Protein AF-A0A2V1K8M7-F1 (afdb_monomer_lite)

Secondary structure (DSSP, 8-state):
----PPP---TT--EEEE-TTS-EEEEESS--TT-EEEEE-TTS-EEEEEEEEEEEEETTEEEEEEEEPPSS---TTEEEEEE-TTS-EEEEEET--TT-EEEEE-TTS-EEEEEEEEEEEEETTEEEEEEEE--SS--TT---EEEE-TTS-EEEEESS--TT-EEEEE-TTS-EEEEEEEEEEEEETTEEEEEEEEPPP-

Radius of gyration: 25.46 Å; chains: 1; bounding box: 54×28×88 Å

pLDDT: mean 72.88, std 14.28, range [32.69, 92.19]

Sequence (202 aa):
MNKEQPANMDEGLIVFKKIDDGTFGIQGVGLTEGEVVTVSTKSGADREVIVKDIVDDSHGIQTALYEWAPDVDFVPGLAIFKKLDDGTFGIQGLDLTPGESVTVTKKDGSTREVVVDDITDLDENLATATYVHDGTEFGDDGTISFRRLDDGTWGIKGSNLEEGKTVTISKKSGDTTQARVVQILSDNNGTQTASVQPVPEK

Organism: NCBI:txid2175228

Structure (mmCIF, N/CA/C/O backbone):
data_AF-A0A2V1K8M7-F1
#
_entry.id   AF-A0A2V1K8M7-F1
#
loop_
_atom_site.group_PDB
_atom_site.id
_atom_site.type_symbol
_atom_site.label_atom_id
_atom_site.label_alt_id
_atom_site.label_comp_id
_atom_site.label_asym_id
_atom_site.label_entity_id
_atom_site.label_seq_id
_atom_site.pdbx_PDB_ins_code
_atom_site.Cartn_x
_atom_site.Cartn_y
_atom_site.Cartn_z
_atom_site.occupancy
_atom_site.B_iso_or_equiv
_atom_site.auth_seq_id
_atom_site.auth_comp_id
_atom_site.auth_asym_id
_atom_site.auth_atom_id
_atom_site.pdbx_PDB_model_num
ATOM 1 N N . MET A 1 1 ? 17.692 -0.794 -55.190 1.00 41.91 1 MET A N 1
ATOM 2 C CA . MET A 1 1 ? 17.172 -1.594 -54.063 1.00 41.91 1 MET A CA 1
ATOM 3 C C . MET A 1 1 ? 18.346 -2.191 -53.313 1.00 41.91 1 MET A C 1
ATOM 5 O O . MET A 1 1 ? 18.994 -3.067 -53.865 1.00 41.91 1 MET A O 1
ATOM 9 N N . ASN A 1 2 ? 18.628 -1.719 -52.099 1.00 32.69 2 ASN A N 1
ATOM 10 C CA . ASN A 1 2 ? 18.779 -2.620 -50.959 1.00 32.69 2 ASN A CA 1
ATOM 11 C C . ASN A 1 2 ? 18.746 -1.826 -49.647 1.00 32.69 2 ASN A C 1
ATOM 13 O O . ASN A 1 2 ? 19.627 -1.016 -49.392 1.00 32.69 2 ASN A O 1
ATOM 17 N N . LYS A 1 3 ? 17.661 -2.099 -48.917 1.00 36.22 3 LYS A N 1
ATOM 18 C CA . LYS A 1 3 ? 17.462 -2.148 -47.467 1.00 36.22 3 LYS A CA 1
ATOM 19 C C . LYS A 1 3 ? 18.041 -0.995 -46.651 1.00 36.22 3 LYS A C 1
ATOM 21 O O . LYS A 1 3 ? 19.223 -0.961 -46.337 1.00 36.22 3 LYS A O 1
ATOM 26 N N . GLU A 1 4 ? 17.121 -0.106 -46.283 1.00 36.66 4 GLU A N 1
ATOM 27 C CA . GLU A 1 4 ? 17.201 0.772 -45.123 1.00 36.66 4 GLU A CA 1
ATOM 28 C C . GLU A 1 4 ? 17.783 -0.008 -43.942 1.00 36.66 4 GLU A C 1
ATOM 30 O O . GLU A 1 4 ? 17.157 -0.906 -43.383 1.00 36.66 4 GLU A O 1
ATOM 35 N N . GLN A 1 5 ? 19.031 0.301 -43.622 1.00 38.25 5 GLN A N 1
ATOM 36 C CA . GLN A 1 5 ? 19.629 -0.025 -42.344 1.00 38.25 5 GLN A CA 1
ATOM 37 C C . GLN A 1 5 ? 18.845 0.802 -41.311 1.00 38.25 5 GLN A C 1
ATOM 39 O O . GLN A 1 5 ? 18.830 2.031 -41.451 1.00 38.25 5 GLN A O 1
ATOM 44 N N . PRO A 1 6 ? 18.121 0.199 -40.347 1.00 42.75 6 PRO A N 1
ATOM 45 C CA . PRO A 1 6 ? 17.488 0.996 -39.309 1.00 42.75 6 PRO A CA 1
ATOM 46 C C . PRO A 1 6 ? 18.592 1.771 -38.588 1.00 42.75 6 PRO A C 1
ATOM 48 O O . PRO A 1 6 ? 19.652 1.222 -38.286 1.00 42.75 6 PRO A O 1
ATOM 51 N N . ALA A 1 7 ? 18.363 3.076 -38.437 1.00 45.56 7 ALA A N 1
ATOM 52 C CA . ALA A 1 7 ? 19.284 4.010 -37.813 1.00 45.56 7 ALA A CA 1
ATOM 53 C C . ALA A 1 7 ? 19.827 3.425 -36.504 1.00 45.56 7 ALA A C 1
ATOM 55 O O . ALA A 1 7 ? 19.045 2.887 -35.724 1.00 45.56 7 ALA A O 1
ATOM 56 N N . ASN A 1 8 ? 21.149 3.526 -36.319 1.00 48.53 8 ASN A N 1
ATOM 57 C CA . ASN A 1 8 ? 21.891 3.129 -35.122 1.00 48.53 8 ASN A CA 1
ATOM 58 C C . ASN A 1 8 ? 21.041 3.300 -33.852 1.00 48.53 8 ASN A C 1
ATOM 60 O O . ASN A 1 8 ? 20.849 4.420 -33.384 1.00 48.53 8 ASN A O 1
ATOM 64 N N . MET A 1 9 ? 20.528 2.194 -33.311 1.00 55.16 9 MET A N 1
ATOM 65 C CA . MET A 1 9 ? 20.207 2.140 -31.892 1.00 55.16 9 MET A CA 1
ATOM 66 C C . MET A 1 9 ? 21.553 2.186 -31.180 1.00 55.16 9 MET A C 1
ATOM 68 O O . MET A 1 9 ? 22.368 1.280 -31.359 1.00 55.16 9 MET A O 1
ATOM 72 N N . ASP A 1 10 ? 21.816 3.273 -30.459 1.00 58.16 10 ASP A N 1
ATOM 73 C CA . ASP A 1 10 ? 22.976 3.345 -29.578 1.00 58.16 10 ASP A CA 1
ATOM 74 C C . ASP A 1 10 ? 22.888 2.196 -28.559 1.00 58.16 10 ASP A C 1
ATOM 76 O O . ASP A 1 10 ? 21.798 1.874 -28.077 1.00 58.16 10 ASP A O 1
ATOM 80 N N . GLU A 1 11 ? 24.022 1.556 -28.257 1.00 56.53 11 GLU A N 1
ATOM 81 C CA . GLU A 1 11 ? 24.114 0.527 -27.215 1.00 56.53 11 GLU A CA 1
ATOM 82 C C . GLU A 1 11 ? 23.563 1.106 -25.899 1.00 56.53 11 GLU A C 1
ATOM 84 O O . GLU A 1 11 ? 24.175 1.984 -25.293 1.00 56.53 11 GLU A O 1
ATOM 89 N N . GLY A 1 12 ? 22.369 0.659 -25.495 1.00 63.12 12 GLY A N 1
ATOM 90 C CA . GLY A 1 12 ? 21.676 1.113 -24.285 1.00 63.12 12 GLY A CA 1
ATOM 91 C C . GLY A 1 12 ? 20.392 1.923 -24.504 1.00 63.12 12 GLY A C 1
ATOM 92 O O . GLY A 1 12 ? 19.690 2.186 -23.531 1.00 63.12 12 GLY A O 1
ATOM 93 N N . LEU A 1 13 ? 20.031 2.297 -25.738 1.00 80.69 13 LEU A N 1
ATOM 94 C CA . LEU A 1 13 ? 18.752 2.971 -25.993 1.00 80.69 13 LEU A CA 1
ATOM 95 C C . LEU A 1 13 ? 17.605 1.955 -26.114 1.00 80.69 13 LEU A C 1
ATOM 97 O O . LEU A 1 13 ? 17.523 1.215 -27.095 1.00 80.69 13 LEU A O 1
ATOM 101 N N . ILE A 1 14 ? 16.680 1.981 -25.151 1.00 87.31 14 ILE A N 1
ATOM 102 C CA . ILE A 1 14 ? 15.450 1.179 -25.166 1.00 87.31 14 ILE A CA 1
ATOM 103 C C . ILE A 1 14 ? 14.250 2.115 -25.319 1.00 87.31 14 ILE A C 1
ATOM 105 O O . ILE A 1 14 ? 14.125 3.119 -24.614 1.00 87.31 14 ILE A O 1
ATOM 109 N N . VAL A 1 15 ? 13.358 1.802 -26.259 1.00 89.69 15 VAL A N 1
ATOM 110 C CA . VAL A 1 15 ? 12.198 2.645 -26.594 1.00 89.69 15 VAL A CA 1
ATOM 111 C C . VAL A 1 15 ? 10.912 1.837 -26.680 1.00 89.69 15 VAL A C 1
ATOM 113 O O . VAL A 1 15 ? 10.919 0.662 -27.038 1.00 89.69 15 VAL A O 1
ATOM 116 N N . PHE A 1 16 ? 9.778 2.490 -26.42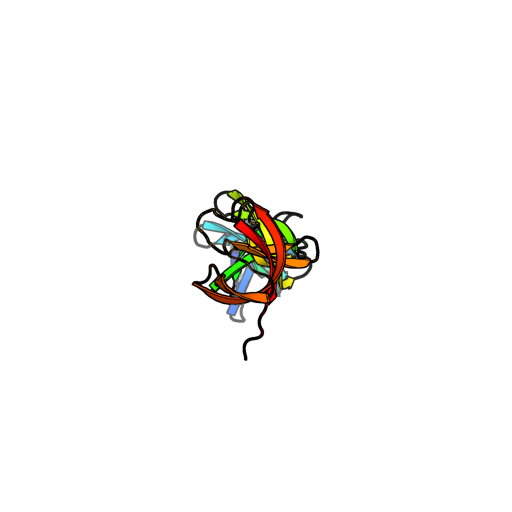8 1.00 90.44 16 PHE A N 1
ATOM 117 C CA . PHE A 1 16 ? 8.470 1.892 -26.688 1.00 90.44 16 PHE A CA 1
ATOM 118 C C . PHE A 1 16 ? 8.215 1.748 -28.191 1.00 90.44 16 PHE A C 1
ATOM 120 O O . PHE A 1 16 ? 8.330 2.716 -28.954 1.00 90.44 16 PHE A O 1
ATOM 127 N N . LYS A 1 17 ? 7.781 0.557 -28.605 1.00 87.44 17 LYS A N 1
ATOM 128 C CA . LYS A 1 17 ? 7.434 0.229 -29.988 1.00 87.44 17 LYS A CA 1
ATOM 129 C C . LYS A 1 17 ? 6.061 -0.422 -30.047 1.00 87.44 17 LYS A C 1
ATOM 131 O O . LYS A 1 17 ? 5.705 -1.241 -29.211 1.00 87.44 17 LYS A O 1
ATOM 136 N N . LYS A 1 18 ? 5.283 -0.062 -31.064 1.00 86.62 18 LYS A N 1
ATOM 137 C CA . LYS A 1 18 ? 4.029 -0.748 -31.363 1.00 86.62 18 LYS A CA 1
ATOM 138 C C . LYS A 1 18 ? 4.332 -2.016 -32.166 1.00 86.62 18 LYS A C 1
ATOM 140 O O . LYS A 1 18 ? 5.046 -1.924 -33.165 1.00 86.62 18 LYS A O 1
ATOM 145 N N . ILE A 1 19 ? 3.813 -3.151 -31.718 1.00 86.12 19 ILE A N 1
ATOM 146 C CA . ILE A 1 19 ? 3.942 -4.458 -32.371 1.00 86.12 19 ILE A CA 1
ATOM 147 C C . ILE A 1 19 ? 2.783 -4.628 -33.373 1.00 86.12 19 ILE A C 1
ATOM 149 O O . ILE A 1 19 ? 1.785 -3.901 -33.317 1.00 86.12 19 ILE A O 1
ATOM 153 N N . ASP A 1 20 ? 2.932 -5.545 -34.330 1.00 78.19 20 ASP A N 1
ATOM 154 C CA . ASP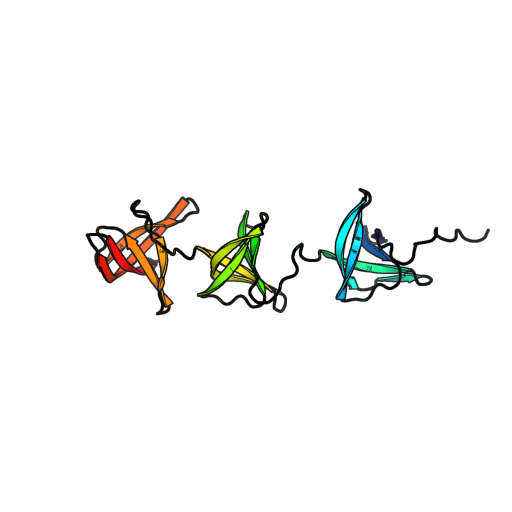 A 1 20 ? 2.007 -5.751 -35.455 1.00 78.19 20 ASP A CA 1
ATOM 155 C C . ASP A 1 20 ? 0.571 -6.106 -35.031 1.00 78.19 20 ASP A C 1
ATOM 157 O O . ASP A 1 20 ? -0.385 -5.767 -35.730 1.00 78.19 20 ASP A O 1
ATOM 161 N N . ASP A 1 21 ? 0.399 -6.731 -33.866 1.00 78.38 21 ASP A N 1
ATOM 162 C CA . ASP A 1 21 ? -0.906 -7.044 -33.266 1.00 78.38 21 ASP A CA 1
ATOM 163 C C . ASP A 1 21 ? -1.586 -5.829 -32.601 1.00 78.38 21 ASP A C 1
ATOM 165 O O . ASP A 1 21 ? -2.725 -5.904 -32.137 1.00 78.38 21 ASP A O 1
ATOM 169 N N . GLY A 1 22 ? -0.908 -4.680 -32.589 1.00 75.44 22 GLY A N 1
ATOM 170 C CA . GLY A 1 22 ? -1.380 -3.436 -32.005 1.00 75.44 22 GLY A CA 1
ATOM 171 C C . GLY A 1 22 ? -1.013 -3.234 -30.536 1.00 75.44 22 GLY A C 1
ATOM 172 O O . GLY A 1 22 ? -1.315 -2.154 -30.015 1.00 75.44 22 GLY A O 1
ATOM 173 N N . THR A 1 23 ? -0.353 -4.203 -29.895 1.00 83.19 23 THR A N 1
ATOM 174 C CA . THR A 1 23 ? 0.174 -4.075 -28.531 1.00 83.19 23 THR A CA 1
ATOM 175 C C . THR A 1 23 ? 1.400 -3.162 -28.490 1.00 83.19 23 THR A C 1
ATOM 177 O O . THR A 1 23 ? 2.031 -2.866 -29.510 1.00 83.19 23 THR A O 1
ATOM 180 N N . PHE A 1 24 ? 1.710 -2.641 -27.303 1.00 85.38 24 PHE A N 1
ATOM 181 C CA . PHE A 1 24 ? 2.936 -1.889 -27.067 1.00 85.38 24 PHE A CA 1
ATOM 182 C C . PHE A 1 24 ? 3.956 -2.807 -26.404 1.00 85.38 24 PHE A C 1
ATOM 184 O O . PHE A 1 24 ? 3.680 -3.380 -25.357 1.00 85.38 24 PHE A O 1
ATOM 191 N N . GLY A 1 25 ? 5.126 -2.908 -27.018 1.00 90.56 25 GLY A N 1
ATOM 192 C CA . GLY A 1 25 ? 6.307 -3.540 -26.458 1.00 90.56 25 GLY A CA 1
ATOM 193 C C . GLY A 1 25 ? 7.431 -2.531 -26.255 1.00 90.56 25 GLY A C 1
ATOM 194 O O . GLY A 1 25 ? 7.285 -1.324 -26.491 1.00 90.56 25 GLY A O 1
ATOM 195 N N . ILE A 1 26 ? 8.583 -3.052 -25.872 1.00 91.50 26 ILE A N 1
ATOM 196 C CA . ILE A 1 26 ? 9.854 -2.337 -25.819 1.00 91.50 26 ILE A CA 1
ATOM 197 C C . ILE A 1 26 ? 10.800 -2.898 -26.868 1.00 91.50 26 ILE A C 1
ATOM 199 O O . ILE A 1 26 ? 10.732 -4.076 -27.204 1.00 91.50 26 ILE A O 1
ATOM 203 N N . GLN A 1 27 ? 11.666 -2.050 -27.408 1.00 92.19 27 GLN A N 1
ATOM 204 C CA . GLN A 1 27 ? 12.676 -2.440 -28.378 1.00 92.19 27 GLN A CA 1
ATOM 205 C C . GLN A 1 27 ? 14.040 -1.927 -27.931 1.00 92.19 27 GLN A C 1
ATOM 207 O O . GLN A 1 27 ? 14.161 -0.754 -27.574 1.00 92.19 27 GLN A O 1
ATOM 212 N N . GLY A 1 28 ? 15.052 -2.786 -27.990 1.00 89.69 28 GLY A N 1
ATOM 213 C CA . GLY A 1 28 ? 16.419 -2.460 -27.603 1.00 89.69 28 GLY A CA 1
ATOM 214 C C . GLY A 1 28 ? 17.401 -3.566 -27.972 1.00 89.69 28 GLY A C 1
ATOM 215 O O . GLY A 1 28 ? 17.033 -4.558 -28.597 1.00 89.69 28 GLY A O 1
ATOM 216 N N . VAL A 1 29 ? 18.660 -3.385 -27.589 1.00 88.50 29 VAL A N 1
ATOM 217 C CA . VAL A 1 29 ? 19.732 -4.373 -27.771 1.00 88.50 29 VAL A CA 1
ATOM 218 C C . VAL A 1 29 ? 20.052 -4.990 -26.412 1.00 88.50 29 VAL A C 1
ATOM 220 O O . VAL A 1 29 ? 20.235 -4.249 -25.450 1.00 88.50 29 VAL A O 1
ATOM 223 N N . GLY A 1 30 ? 20.148 -6.320 -26.339 1.00 85.25 30 GLY A N 1
ATOM 224 C CA . GLY A 1 30 ? 20.541 -7.027 -25.114 1.00 85.25 30 GLY A CA 1
ATOM 225 C C . GLY A 1 30 ? 19.449 -7.100 -24.045 1.00 85.25 30 GLY A C 1
ATOM 226 O O . GLY A 1 30 ? 19.768 -7.127 -22.864 1.00 85.25 30 GLY A O 1
ATOM 227 N N . LEU A 1 31 ? 18.176 -7.121 -24.446 1.00 87.75 31 LEU A N 1
ATOM 228 C CA . LEU A 1 31 ? 17.054 -7.353 -23.542 1.00 87.75 31 LEU A CA 1
ATOM 229 C C . LEU A 1 31 ? 17.100 -8.789 -23.003 1.00 87.75 31 LEU A C 1
ATOM 231 O O . LEU A 1 31 ? 17.154 -9.750 -23.781 1.00 87.75 31 LEU A O 1
ATOM 235 N N . THR A 1 32 ? 17.014 -8.921 -21.682 1.00 85.88 32 THR A N 1
ATOM 236 C CA . THR A 1 32 ? 16.911 -10.207 -20.985 1.00 85.88 32 THR A CA 1
ATOM 237 C C . THR A 1 32 ? 15.569 -10.295 -20.273 1.00 85.88 32 THR A C 1
ATOM 239 O O . THR A 1 32 ? 15.190 -9.373 -19.560 1.00 85.88 32 THR A O 1
ATOM 242 N N . GLU A 1 33 ? 14.836 -11.395 -20.443 1.00 84.69 33 GLU A N 1
ATOM 243 C CA . GLU A 1 33 ? 13.564 -11.608 -19.739 1.00 84.69 33 GLU A CA 1
ATOM 244 C C . GLU A 1 33 ? 13.763 -11.561 -18.213 1.00 84.69 33 GLU A C 1
ATOM 246 O O . GLU A 1 33 ? 14.724 -12.122 -17.680 1.00 84.69 33 GLU A O 1
ATOM 251 N N . GLY A 1 34 ? 12.864 -10.873 -17.507 1.00 71.62 34 GLY A N 1
ATOM 252 C CA . GLY A 1 34 ? 12.935 -10.629 -16.063 1.00 71.62 34 GLY A CA 1
ATOM 253 C C . GLY A 1 34 ? 13.842 -9.466 -15.643 1.00 71.62 34 GLY A C 1
ATOM 254 O O . GLY A 1 34 ? 13.853 -9.106 -14.468 1.00 71.62 34 GLY A O 1
ATOM 255 N N . GLU A 1 35 ? 14.584 -8.856 -16.569 1.00 81.62 35 GLU A N 1
ATOM 256 C CA . GLU A 1 35 ? 15.438 -7.703 -16.278 1.00 81.62 35 GLU A CA 1
ATOM 257 C C . GLU A 1 35 ? 14.618 -6.412 -16.160 1.00 81.62 35 GLU A C 1
ATOM 259 O O . GLU A 1 35 ? 13.671 -6.187 -16.919 1.00 81.62 35 GLU A O 1
ATOM 264 N N . VAL A 1 36 ? 14.998 -5.543 -15.219 1.00 82.69 36 VAL A N 1
ATOM 265 C CA . VAL A 1 36 ? 14.482 -4.173 -15.146 1.00 82.69 36 VAL A CA 1
ATOM 266 C C . VAL A 1 36 ? 15.326 -3.294 -16.055 1.00 82.69 36 VAL A C 1
ATOM 268 O O . VAL A 1 36 ? 16.541 -3.205 -15.891 1.00 82.69 36 VAL A O 1
ATOM 271 N N . VAL A 1 37 ? 14.675 -2.630 -17.005 1.00 84.25 37 VAL A N 1
ATOM 272 C CA . VAL A 1 37 ? 15.339 -1.780 -17.990 1.00 84.25 37 VAL A CA 1
ATOM 273 C C . VAL A 1 37 ? 14.714 -0.394 -18.053 1.00 84.25 37 VAL A C 1
ATOM 275 O O . VAL A 1 37 ? 13.502 -0.220 -17.905 1.00 84.25 37 VAL A O 1
ATOM 278 N N . THR A 1 38 ? 15.550 0.602 -18.329 1.00 86.44 38 THR A N 1
ATOM 279 C CA . THR A 1 38 ? 15.123 1.992 -18.487 1.00 86.44 38 THR A CA 1
ATOM 280 C C . THR A 1 38 ? 14.723 2.270 -19.930 1.00 86.44 38 THR A C 1
ATOM 282 O O . THR A 1 38 ? 15.531 2.170 -20.849 1.00 86.44 38 THR A O 1
ATOM 285 N N . VAL A 1 39 ? 13.468 2.661 -20.127 1.00 87.75 39 VAL A N 1
ATOM 286 C CA . VAL A 1 39 ? 12.872 2.992 -21.421 1.00 87.75 39 VAL A CA 1
ATOM 287 C C . VAL A 1 39 ? 12.693 4.496 -21.532 1.00 87.75 39 VAL A C 1
ATOM 289 O O . VAL A 1 39 ? 11.961 5.116 -20.752 1.00 87.75 39 VAL A O 1
ATOM 292 N N . SER A 1 40 ? 13.290 5.092 -22.558 1.00 82.50 40 SER A N 1
ATOM 293 C CA . SER A 1 40 ? 13.101 6.511 -22.834 1.00 82.50 40 SER A CA 1
ATOM 294 C C . SER A 1 40 ? 11.776 6.745 -23.561 1.00 82.50 40 SER A C 1
ATOM 296 O O . SER A 1 40 ? 11.496 6.213 -24.641 1.00 82.50 40 SER A O 1
ATOM 298 N N . THR A 1 41 ? 10.921 7.575 -22.968 1.00 78.06 41 THR A N 1
ATOM 299 C CA . THR A 1 41 ? 9.656 7.998 -23.581 1.00 78.06 41 THR A CA 1
ATOM 300 C C . THR A 1 41 ? 9.896 9.036 -24.678 1.00 78.06 41 THR A C 1
ATOM 302 O O . THR A 1 41 ? 10.883 9.768 -24.670 1.00 78.06 41 THR A O 1
ATOM 305 N N . LYS A 1 42 ? 8.931 9.203 -25.594 1.00 71.19 42 LYS A N 1
ATOM 306 C CA . LYS A 1 42 ? 8.979 10.261 -26.627 1.00 71.19 42 LYS A CA 1
ATOM 307 C C . LYS A 1 42 ? 9.074 11.683 -26.055 1.00 71.19 42 LYS A C 1
ATOM 309 O O . LYS A 1 42 ? 9.483 12.593 -26.766 1.00 71.19 42 LYS A O 1
ATOM 314 N N . SER A 1 43 ? 8.678 11.876 -24.797 1.00 71.62 43 SER A N 1
ATOM 315 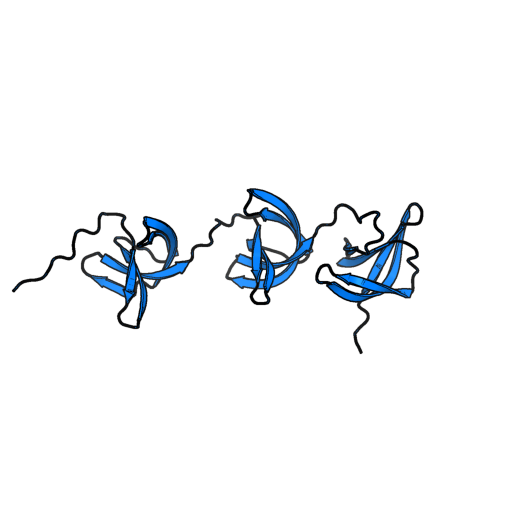C CA . SER A 1 43 ? 8.817 13.136 -24.060 1.00 71.62 43 SER A CA 1
ATOM 316 C C . SER A 1 43 ? 10.213 13.367 -23.468 1.00 71.62 43 SER A C 1
ATOM 318 O O . SER A 1 43 ? 10.434 14.423 -22.885 1.00 71.62 43 SER A O 1
ATOM 320 N N . GLY A 1 44 ? 11.139 12.410 -23.593 1.00 64.56 44 GLY A N 1
ATOM 321 C CA . GLY A 1 44 ? 12.476 12.478 -22.995 1.00 64.56 44 GLY A CA 1
ATOM 322 C C . GLY A 1 44 ? 12.507 12.179 -21.493 1.00 64.56 44 GLY A C 1
ATOM 323 O O . GLY A 1 44 ? 13.506 12.456 -20.844 1.00 64.56 44 GLY A O 1
ATOM 324 N N . ALA A 1 45 ? 11.413 11.654 -20.935 1.00 73.69 45 ALA A N 1
ATOM 325 C CA . ALA A 1 45 ? 11.386 11.124 -19.577 1.00 73.69 45 ALA A CA 1
ATOM 326 C C . ALA A 1 45 ? 11.698 9.628 -19.609 1.00 73.69 45 ALA A C 1
ATOM 328 O O . ALA A 1 45 ? 11.174 8.917 -20.471 1.00 73.69 45 ALA A O 1
ATOM 329 N N . ASP A 1 46 ? 12.482 9.162 -18.653 1.00 81.00 46 ASP A N 1
ATOM 330 C CA . ASP A 1 46 ? 12.822 7.755 -18.515 1.00 81.00 46 ASP A CA 1
ATOM 331 C C . ASP A 1 46 ? 11.808 7.035 -17.621 1.00 81.00 46 ASP A C 1
ATOM 333 O O . ASP A 1 46 ? 11.218 7.627 -16.709 1.00 81.00 46 ASP A O 1
ATOM 337 N N . ARG A 1 47 ? 11.555 5.763 -17.928 1.00 83.06 47 ARG A N 1
ATOM 338 C CA . ARG A 1 47 ? 10.660 4.889 -17.169 1.00 83.06 47 ARG A CA 1
ATOM 339 C C . ARG A 1 47 ? 11.239 3.494 -17.064 1.00 83.06 47 ARG A C 1
ATOM 341 O O . ARG A 1 47 ? 11.699 2.963 -18.064 1.00 83.06 47 ARG A O 1
ATOM 348 N N . GLU A 1 48 ? 11.143 2.892 -15.892 1.00 86.00 48 GLU A N 1
ATOM 349 C CA . GLU A 1 48 ? 11.576 1.515 -15.686 1.00 86.00 48 GLU A CA 1
ATOM 350 C C . GLU A 1 48 ? 10.449 0.535 -16.015 1.00 86.00 48 GLU A C 1
ATOM 352 O O . GLU A 1 48 ? 9.272 0.756 -15.706 1.00 86.00 48 GLU A O 1
ATOM 357 N N . VAL A 1 49 ? 10.817 -0.549 -16.689 1.00 86.88 49 VAL A N 1
ATOM 358 C CA . VAL A 1 49 ? 9.924 -1.655 -17.029 1.00 86.88 49 VAL A CA 1
ATOM 359 C C . VAL A 1 49 ? 10.637 -2.976 -16.797 1.00 86.88 49 VAL A C 1
ATOM 361 O O . VAL A 1 49 ? 11.855 -3.055 -16.926 1.00 86.88 49 VAL A O 1
ATOM 364 N N . ILE A 1 50 ? 9.871 -4.017 -16.502 1.00 85.25 50 ILE A N 1
ATOM 365 C CA . ILE A 1 50 ? 10.356 -5.392 -16.454 1.00 85.25 50 ILE A CA 1
ATOM 366 C C . ILE A 1 50 ? 10.156 -5.998 -17.844 1.00 85.25 50 ILE A C 1
ATOM 368 O O . ILE A 1 50 ? 9.034 -6.007 -18.362 1.00 85.25 50 ILE A O 1
ATOM 372 N N . VAL A 1 51 ? 11.231 -6.503 -18.447 1.00 86.25 51 VAL A N 1
ATOM 373 C CA . VAL A 1 51 ? 11.180 -7.255 -19.708 1.00 86.25 51 VAL A CA 1
ATOM 374 C C . VAL A 1 51 ? 10.423 -8.566 -19.463 1.00 86.25 51 VAL A C 1
ATOM 376 O O . VAL A 1 51 ? 10.774 -9.320 -18.557 1.00 86.25 51 VAL A O 1
ATOM 379 N N . LYS A 1 52 ? 9.384 -8.848 -20.254 1.00 89.94 52 LYS A N 1
ATOM 380 C CA . LYS A 1 52 ? 8.643 -10.120 -20.211 1.00 89.94 52 LYS A CA 1
ATOM 381 C C . LYS A 1 52 ? 9.103 -11.027 -21.338 1.00 89.94 52 LYS A C 1
ATOM 383 O O . LYS A 1 52 ? 10.257 -11.420 -21.323 1.00 89.94 52 LYS A O 1
ATOM 388 N N . ASP A 1 53 ? 8.241 -11.325 -22.302 1.00 89.25 53 ASP A N 1
ATOM 389 C CA . ASP A 1 53 ? 8.564 -12.241 -23.392 1.00 89.25 53 ASP A CA 1
ATOM 390 C C . ASP A 1 53 ? 9.268 -11.513 -24.541 1.00 89.25 53 ASP A C 1
ATOM 392 O O . ASP A 1 53 ? 8.759 -10.499 -25.039 1.00 89.25 53 ASP A O 1
ATOM 396 N N . ILE A 1 54 ? 10.396 -12.047 -25.020 1.00 90.94 54 ILE A N 1
ATOM 397 C CA . ILE A 1 54 ? 10.994 -11.602 -26.288 1.00 90.94 54 ILE A CA 1
ATOM 398 C C . ILE A 1 54 ? 10.148 -12.141 -27.450 1.00 90.94 54 ILE A C 1
ATOM 400 O O . ILE A 1 54 ? 10.091 -13.343 -27.702 1.00 90.94 54 ILE A O 1
ATOM 404 N N . VAL A 1 55 ? 9.503 -11.242 -28.193 1.00 92.06 55 VAL A N 1
ATOM 405 C CA . VAL A 1 55 ? 8.581 -11.591 -29.289 1.00 92.06 55 VAL A CA 1
ATOM 406 C C . VAL A 1 55 ? 9.214 -11.501 -30.677 1.00 92.06 55 VAL A C 1
ATOM 408 O O . VAL A 1 55 ? 8.688 -12.078 -31.625 1.00 92.06 55 VAL A O 1
ATOM 411 N N . ASP A 1 56 ? 10.332 -10.786 -30.811 1.00 89.69 56 ASP A N 1
ATOM 412 C CA . ASP A 1 56 ? 11.082 -10.658 -32.064 1.00 89.69 56 ASP A CA 1
ATOM 413 C C . ASP A 1 56 ? 12.568 -10.410 -31.773 1.00 89.69 56 ASP A C 1
ATOM 415 O O . ASP A 1 56 ? 12.905 -9.652 -30.865 1.00 89.69 56 ASP A O 1
ATOM 419 N N . ASP A 1 57 ? 13.449 -11.016 -32.567 1.00 89.06 57 ASP A N 1
ATOM 420 C CA . ASP A 1 57 ? 14.884 -10.722 -32.604 1.00 89.06 57 ASP A CA 1
ATOM 421 C C . ASP A 1 57 ? 15.308 -10.634 -34.067 1.00 89.06 57 ASP A C 1
ATOM 423 O O . ASP A 1 57 ? 15.322 -11.624 -34.808 1.00 89.06 57 ASP A O 1
ATOM 427 N N . SER A 1 58 ? 15.647 -9.421 -34.490 1.00 83.81 58 SER A N 1
ATOM 428 C CA . SER A 1 58 ? 16.112 -9.159 -35.839 1.00 83.81 58 SER A CA 1
ATOM 429 C C . SER A 1 58 ? 17.428 -8.402 -35.783 1.00 83.81 58 SER A C 1
ATOM 431 O O . SER A 1 58 ? 17.472 -7.205 -35.500 1.00 83.81 58 SER A O 1
ATOM 433 N N . HIS A 1 59 ? 18.504 -9.097 -36.154 1.00 81.50 59 HIS A N 1
ATOM 434 C CA . HIS A 1 59 ? 19.851 -8.534 -36.250 1.00 81.50 59 HIS A CA 1
ATOM 435 C C . HIS A 1 59 ? 20.380 -7.962 -34.919 1.00 81.50 59 HIS A C 1
ATOM 437 O O . HIS A 1 59 ? 21.102 -6.966 -34.931 1.00 81.50 59 HIS A O 1
ATOM 443 N N . GLY A 1 60 ? 20.047 -8.596 -33.785 1.00 80.94 60 GLY A N 1
ATOM 444 C CA . GLY A 1 60 ? 20.512 -8.182 -32.455 1.00 80.94 60 GLY A CA 1
ATOM 445 C C . GLY A 1 60 ? 19.693 -7.054 -31.825 1.00 80.94 60 GLY A C 1
ATOM 446 O O . GLY A 1 60 ? 20.027 -6.596 -30.737 1.00 80.94 60 GLY A O 1
ATOM 447 N N . ILE A 1 61 ? 18.623 -6.615 -32.493 1.00 87.06 61 ILE A N 1
ATOM 448 C CA . ILE A 1 61 ? 17.608 -5.737 -31.918 1.00 87.06 61 ILE A CA 1
ATOM 449 C C . ILE A 1 61 ? 16.421 -6.615 -31.534 1.00 87.06 61 ILE A C 1
ATOM 451 O O . ILE A 1 61 ? 15.769 -7.201 -32.401 1.00 87.06 61 ILE A O 1
ATOM 455 N N . GLN A 1 62 ? 16.139 -6.674 -30.239 1.00 91.81 62 GLN A N 1
ATOM 456 C CA . GLN A 1 62 ? 15.053 -7.454 -29.668 1.00 91.81 62 GLN A CA 1
ATOM 457 C C . GLN A 1 62 ? 13.830 -6.564 -29.447 1.00 91.81 62 GLN A C 1
ATOM 459 O O . GLN A 1 62 ? 13.952 -5.393 -29.077 1.00 91.81 62 GLN A O 1
ATOM 464 N N . THR A 1 63 ? 12.645 -7.125 -29.668 1.00 91.62 63 THR A N 1
ATOM 465 C CA . THR A 1 63 ? 11.368 -6.551 -29.238 1.00 91.62 63 THR A CA 1
ATOM 466 C C . THR A 1 63 ? 10.777 -7.460 -28.171 1.00 91.62 63 THR A C 1
ATOM 468 O O . THR A 1 63 ? 10.683 -8.666 -28.386 1.00 91.62 63 THR A O 1
ATOM 471 N N . ALA A 1 64 ? 10.363 -6.889 -27.045 1.00 91.38 64 ALA A N 1
ATOM 472 C CA . ALA A 1 64 ? 9.803 -7.629 -25.925 1.00 91.38 64 ALA A CA 1
ATOM 473 C C . ALA A 1 64 ? 8.464 -7.050 -25.469 1.00 91.38 64 ALA A C 1
ATOM 475 O O . ALA A 1 64 ? 8.217 -5.845 -25.593 1.00 91.38 64 ALA A O 1
ATOM 476 N N . LEU A 1 65 ? 7.614 -7.901 -24.903 1.00 91.12 65 LEU A N 1
ATOM 477 C CA . LEU A 1 65 ? 6.540 -7.454 -24.023 1.00 91.12 65 LEU A CA 1
ATOM 478 C C . LEU A 1 65 ? 7.142 -6.926 -22.717 1.00 91.12 65 LEU A C 1
ATOM 480 O O . LEU A 1 65 ? 8.281 -7.238 -22.366 1.00 91.12 65 LEU A O 1
ATOM 484 N N . TYR A 1 66 ? 6.385 -6.101 -22.002 1.00 89.12 66 TYR A N 1
ATOM 485 C CA . TYR A 1 66 ? 6.851 -5.513 -20.755 1.00 89.12 66 TYR A CA 1
ATOM 486 C C . TYR A 1 66 ? 5.727 -5.387 -19.734 1.00 89.12 66 TYR A C 1
ATOM 488 O O . TYR A 1 66 ? 4.552 -5.271 -20.086 1.00 89.12 66 TYR A O 1
ATOM 496 N N . GLU A 1 67 ? 6.120 -5.330 -18.469 1.00 84.38 67 GLU A N 1
ATOM 497 C CA . GLU A 1 67 ? 5.298 -4.804 -17.384 1.00 84.38 67 GLU A CA 1
ATOM 498 C C . GLU A 1 67 ? 5.950 -3.553 -16.815 1.00 84.38 67 GLU A C 1
ATOM 500 O O . GLU A 1 67 ? 7.166 -3.386 -16.874 1.00 84.38 67 GLU A O 1
ATOM 505 N N . TRP A 1 68 ? 5.149 -2.642 -16.273 1.00 82.19 68 TRP A N 1
ATOM 506 C CA . TRP A 1 68 ? 5.709 -1.496 -15.567 1.00 82.19 68 TRP A CA 1
ATOM 507 C C . TRP A 1 68 ? 6.481 -1.989 -14.351 1.00 82.19 68 TRP A C 1
ATOM 509 O O . TRP A 1 68 ? 5.924 -2.723 -13.533 1.00 82.19 68 TRP A O 1
ATOM 519 N N . ALA A 1 69 ? 7.743 -1.573 -14.228 1.00 74.00 69 ALA A N 1
ATOM 520 C CA . ALA A 1 69 ? 8.446 -1.770 -12.977 1.00 74.00 69 ALA A CA 1
ATOM 521 C C . ALA A 1 69 ? 7.682 -0.984 -11.901 1.00 74.00 69 ALA A C 1
ATOM 523 O O . ALA A 1 69 ? 7.132 0.090 -12.194 1.00 74.00 69 ALA A O 1
ATOM 524 N N . PRO A 1 70 ? 7.584 -1.507 -10.673 1.00 65.62 70 PRO A N 1
ATOM 525 C CA . PRO A 1 70 ? 7.047 -0.713 -9.585 1.00 65.62 70 PRO A CA 1
ATOM 526 C C . PRO A 1 70 ? 7.877 0.573 -9.470 1.00 65.62 70 PRO A C 1
ATOM 528 O O . PRO A 1 70 ? 9.098 0.524 -9.524 1.00 65.62 70 PRO A O 1
ATOM 531 N N . ASP A 1 71 ? 7.231 1.729 -9.275 1.00 65.69 71 ASP A N 1
ATOM 532 C CA . ASP A 1 71 ? 7.919 3.027 -9.084 1.00 65.69 71 ASP A CA 1
ATOM 533 C C . ASP A 1 71 ? 8.840 3.035 -7.827 1.00 65.69 71 ASP A C 1
ATOM 535 O O . ASP A 1 71 ? 9.427 4.062 -7.481 1.00 65.69 71 ASP A O 1
ATOM 539 N N . VAL A 1 72 ? 8.900 1.921 -7.089 1.00 64.25 72 VAL A N 1
ATOM 540 C CA . VAL A 1 72 ? 9.623 1.722 -5.837 1.00 64.25 72 VAL A CA 1
ATOM 541 C C . VAL A 1 72 ? 10.201 0.308 -5.826 1.00 64.25 72 VAL A C 1
ATOM 543 O O . VAL A 1 72 ? 9.451 -0.663 -5.929 1.00 64.25 72 VAL A O 1
ATOM 546 N N . ASP A 1 73 ? 11.513 0.195 -5.620 1.00 67.94 73 ASP A N 1
ATOM 547 C CA . ASP A 1 73 ? 12.153 -1.075 -5.282 1.00 67.94 73 ASP A CA 1
ATOM 548 C C . ASP A 1 73 ? 11.657 -1.538 -3.913 1.00 67.94 73 ASP A C 1
ATOM 550 O O . ASP A 1 73 ? 12.016 -0.977 -2.871 1.00 67.94 73 ASP A O 1
ATOM 554 N N . PHE A 1 74 ? 10.808 -2.562 -3.899 1.00 68.44 74 PHE A N 1
ATOM 555 C CA . PHE A 1 74 ? 10.386 -3.160 -2.645 1.00 68.44 74 PHE A CA 1
ATOM 556 C C . PHE A 1 74 ? 11.541 -3.960 -2.043 1.00 68.44 74 PHE A C 1
ATOM 558 O O . PHE A 1 74 ? 12.055 -4.902 -2.639 1.00 68.44 74 PHE A O 1
ATOM 565 N N . VAL A 1 75 ? 11.930 -3.590 -0.827 1.00 73.88 75 VAL A N 1
ATOM 566 C CA . VAL A 1 75 ? 12.856 -4.355 0.013 1.00 73.88 75 VAL A CA 1
ATOM 567 C C . VAL A 1 75 ? 12.095 -4.902 1.222 1.00 73.88 75 VAL A C 1
ATOM 569 O O . VAL A 1 75 ? 11.088 -4.305 1.613 1.00 73.88 75 VAL A O 1
ATOM 572 N N . PRO A 1 76 ? 12.537 -6.012 1.843 1.00 73.62 76 PRO A N 1
ATOM 573 C CA . PRO A 1 76 ? 11.882 -6.538 3.038 1.00 73.62 76 PRO A CA 1
ATOM 574 C C . PRO A 1 76 ? 11.685 -5.452 4.107 1.00 73.62 76 PRO A C 1
ATOM 576 O O . PRO A 1 76 ? 12.623 -4.730 4.451 1.00 73.62 76 PRO A O 1
ATOM 579 N N . GLY A 1 77 ? 10.456 -5.320 4.611 1.00 65.69 77 GLY A N 1
ATOM 580 C CA . GLY A 1 77 ? 10.076 -4.304 5.600 1.00 65.69 77 GLY A CA 1
ATOM 581 C C . GLY A 1 77 ? 9.700 -2.926 5.035 1.00 65.69 77 GLY A C 1
ATOM 582 O O . GLY A 1 77 ? 9.283 -2.061 5.807 1.00 65.69 77 GLY A O 1
ATOM 583 N N . LEU A 1 78 ? 9.802 -2.709 3.719 1.00 75.94 78 LEU A N 1
ATOM 584 C CA . LEU A 1 78 ? 9.291 -1.514 3.046 1.00 75.94 78 LEU A CA 1
ATOM 585 C C . LEU A 1 78 ? 7.901 -1.783 2.459 1.00 75.94 78 LEU A C 1
ATOM 587 O O . LEU A 1 78 ? 7.737 -2.640 1.591 1.00 75.94 78 LEU A O 1
ATOM 591 N N . ALA A 1 79 ? 6.920 -0.981 2.873 1.00 85.44 79 ALA A N 1
ATOM 592 C CA . ALA A 1 79 ? 5.622 -0.889 2.214 1.00 85.44 79 ALA A CA 1
ATOM 593 C C . ALA A 1 79 ? 5.362 0.533 1.691 1.00 85.44 79 ALA A C 1
ATOM 595 O O . ALA A 1 79 ? 5.942 1.506 2.177 1.00 85.44 79 ALA A O 1
ATOM 596 N N . ILE A 1 80 ? 4.461 0.678 0.721 1.00 85.69 80 ILE A N 1
ATOM 597 C CA . ILE A 1 80 ? 3.995 1.975 0.208 1.00 85.69 80 ILE A CA 1
ATOM 598 C C . ILE A 1 80 ? 2.474 2.027 0.162 1.00 85.69 80 ILE A C 1
ATOM 600 O O . ILE A 1 80 ? 1.810 0.999 0.068 1.00 85.69 80 ILE A O 1
ATOM 604 N N . PHE A 1 81 ? 1.908 3.234 0.175 1.00 84.56 81 PHE A N 1
ATOM 605 C CA . PHE A 1 81 ? 0.479 3.403 -0.078 1.00 84.56 81 PHE A CA 1
ATOM 606 C C . PHE A 1 81 ? 0.164 3.217 -1.563 1.00 84.56 81 PHE A C 1
ATOM 608 O O . PHE A 1 81 ? 0.749 3.889 -2.418 1.00 84.56 81 PHE A O 1
ATOM 615 N N . LYS A 1 82 ? -0.825 2.372 -1.857 1.00 82.62 82 LYS A N 1
ATOM 616 C CA . LYS A 1 82 ? -1.335 2.115 -3.209 1.00 82.62 82 LYS A CA 1
ATOM 617 C C . LYS A 1 82 ? -2.827 2.409 -3.258 1.00 82.62 82 LYS A C 1
ATOM 619 O O . LYS A 1 82 ? -3.555 2.122 -2.315 1.00 82.62 82 LYS A O 1
ATOM 624 N N . LYS A 1 83 ? -3.288 3.006 -4.354 1.00 76.69 83 LYS A N 1
ATOM 625 C CA . LYS A 1 83 ? -4.722 3.183 -4.591 1.00 76.69 83 LYS A CA 1
ATOM 626 C C . LYS A 1 83 ? -5.294 1.876 -5.148 1.00 76.69 83 LYS A C 1
ATOM 628 O O . LYS A 1 83 ? -4.719 1.341 -6.092 1.00 76.69 83 LYS A O 1
ATOM 633 N N . LEU A 1 84 ? -6.377 1.386 -4.555 1.00 77.62 84 LEU A N 1
ATOM 634 C CA . LEU A 1 84 ? -7.084 0.172 -4.965 1.00 77.62 84 LEU A CA 1
ATOM 635 C C . LEU A 1 84 ? -8.128 0.487 -6.049 1.00 77.62 84 LEU A C 1
ATOM 637 O O . LEU A 1 84 ? -8.483 1.652 -6.269 1.00 77.62 84 LEU A O 1
ATOM 641 N N . ASP A 1 85 ? -8.631 -0.556 -6.711 1.00 69.81 85 ASP A N 1
ATOM 642 C CA . ASP A 1 85 ? -9.593 -0.445 -7.819 1.00 69.81 85 ASP A CA 1
ATOM 643 C C . ASP A 1 85 ? -10.931 0.177 -7.397 1.00 69.81 85 ASP A C 1
ATOM 645 O O . ASP A 1 85 ? -11.570 0.889 -8.173 1.00 69.81 85 ASP A O 1
ATOM 649 N N . ASP A 1 86 ? -11.329 -0.024 -6.140 1.00 61.44 86 ASP A N 1
ATOM 650 C CA . ASP A 1 86 ? -12.523 0.579 -5.537 1.00 61.44 86 ASP A CA 1
ATOM 651 C C . ASP A 1 86 ? -12.345 2.071 -5.182 1.00 61.44 86 ASP A C 1
ATOM 653 O O . ASP A 1 86 ? -13.272 2.736 -4.714 1.00 61.44 86 ASP A O 1
ATOM 657 N N . GLY A 1 87 ? -11.153 2.623 -5.425 1.00 61.88 87 GLY A N 1
ATOM 658 C CA . GLY A 1 87 ? -10.799 4.008 -5.153 1.00 61.88 87 GLY A CA 1
ATOM 659 C C . GLY A 1 87 ? -10.286 4.275 -3.737 1.00 61.88 87 GLY A C 1
ATOM 660 O O . GLY A 1 87 ? -9.883 5.415 -3.469 1.00 61.88 87 GLY A O 1
ATOM 661 N N . THR A 1 88 ? -10.260 3.269 -2.860 1.00 69.56 88 THR A N 1
ATOM 662 C CA . THR A 1 88 ? -9.673 3.360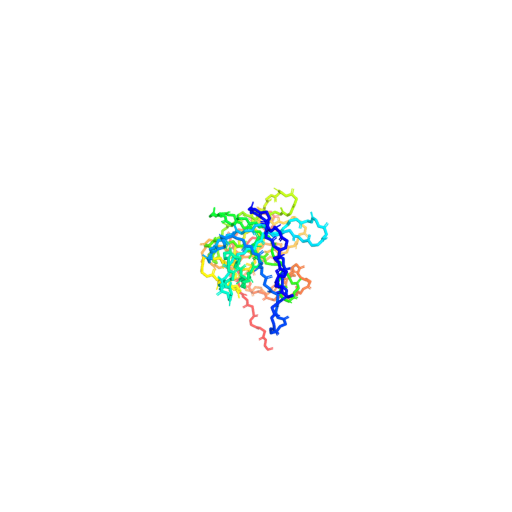 -1.518 1.00 69.56 88 THR A CA 1
ATOM 663 C C . THR A 1 88 ? -8.144 3.256 -1.564 1.00 69.56 88 THR A C 1
ATOM 665 O O . THR A 1 88 ? -7.539 3.097 -2.626 1.00 69.56 88 THR A O 1
ATOM 668 N N . PHE A 1 89 ? -7.490 3.430 -0.414 1.00 72.12 89 PHE A N 1
ATOM 669 C CA . PHE A 1 89 ? -6.043 3.267 -0.287 1.00 72.12 89 PHE A CA 1
ATOM 670 C C . PHE A 1 89 ? -5.734 2.011 0.519 1.00 72.12 89 PHE A C 1
ATOM 672 O O . PHE A 1 89 ? -6.218 1.864 1.639 1.00 72.12 89 PHE A O 1
ATOM 679 N N . GLY A 1 90 ? -4.886 1.159 -0.044 1.00 81.50 90 GLY A N 1
ATOM 680 C CA . GLY A 1 90 ? -4.243 0.039 0.622 1.00 81.50 90 GLY A CA 1
ATOM 681 C C . GLY A 1 90 ? -2.745 0.283 0.796 1.00 81.50 90 GLY A C 1
ATOM 682 O O . GLY A 1 90 ? -2.226 1.383 0.559 1.00 81.50 90 GLY A O 1
ATOM 683 N N . ILE A 1 91 ? -2.048 -0.772 1.188 1.00 86.62 91 ILE A N 1
ATOM 684 C CA . ILE A 1 91 ? -0.592 -0.859 1.217 1.00 86.62 91 ILE A CA 1
ATOM 685 C C . ILE A 1 91 ? -0.116 -1.937 0.256 1.00 86.62 91 ILE A C 1
ATOM 687 O O . ILE A 1 91 ? -0.808 -2.925 0.035 1.00 86.62 91 ILE A O 1
ATOM 691 N N . GLN A 1 92 ? 1.068 -1.744 -0.303 1.00 88.94 92 GLN A N 1
ATOM 692 C CA . GLN A 1 92 ? 1.765 -2.749 -1.091 1.00 88.94 92 GLN A CA 1
ATOM 693 C C . GLN A 1 92 ? 3.167 -2.934 -0.514 1.00 88.94 92 GLN A C 1
ATOM 695 O O . GLN A 1 92 ? 3.787 -1.940 -0.135 1.00 88.94 92 GLN A O 1
ATOM 700 N N . GLY A 1 93 ? 3.652 -4.168 -0.416 1.00 87.62 93 GLY A N 1
ATOM 701 C CA . GLY A 1 93 ? 4.964 -4.483 0.153 1.00 87.62 93 GLY A CA 1
ATOM 702 C C . GLY A 1 93 ? 5.303 -5.966 0.036 1.00 87.62 93 GLY A C 1
ATOM 703 O O . GLY A 1 93 ? 4.438 -6.774 -0.304 1.00 87.62 93 GLY A O 1
ATOM 704 N N . LEU A 1 94 ? 6.563 -6.314 0.299 1.00 86.56 94 LEU A N 1
ATOM 705 C CA . LEU A 1 94 ? 6.993 -7.713 0.338 1.00 86.56 94 LEU A CA 1
ATOM 706 C C . LEU A 1 94 ? 6.573 -8.378 1.649 1.00 86.56 94 LEU A C 1
ATOM 708 O O . LEU A 1 94 ? 6.659 -7.751 2.706 1.00 86.56 94 LEU A O 1
ATOM 712 N N . ASP A 1 95 ? 6.162 -9.644 1.558 1.00 82.12 95 ASP A N 1
ATOM 713 C CA . ASP A 1 95 ? 5.899 -10.534 2.695 1.00 82.12 95 ASP A CA 1
ATOM 714 C C . ASP A 1 95 ? 4.916 -9.950 3.732 1.00 82.12 95 ASP A C 1
ATOM 716 O O . ASP A 1 95 ? 5.068 -10.144 4.939 1.00 82.12 95 ASP A O 1
ATOM 720 N N . LEU A 1 96 ? 3.895 -9.207 3.279 1.00 81.50 96 LEU A N 1
ATOM 721 C CA . LEU A 1 96 ? 2.884 -8.655 4.185 1.00 81.50 96 LEU A CA 1
ATOM 722 C C . LEU A 1 96 ? 2.080 -9.783 4.839 1.00 81.50 96 LEU A C 1
ATOM 724 O O . LEU A 1 96 ? 1.438 -10.582 4.156 1.00 81.50 96 LEU A O 1
ATOM 728 N N . THR A 1 97 ? 2.042 -9.782 6.169 1.00 75.62 97 THR A N 1
ATOM 729 C CA . THR A 1 97 ? 1.270 -10.750 6.950 1.00 75.62 97 THR A CA 1
ATOM 730 C C . THR A 1 97 ? 0.125 -10.047 7.679 1.00 75.62 97 THR A C 1
ATOM 732 O O . THR A 1 97 ? 0.383 -9.100 8.425 1.00 75.62 97 THR A O 1
ATOM 735 N N . PRO A 1 98 ? -1.140 -10.492 7.521 1.00 70.50 98 PRO A N 1
ATOM 736 C CA . PRO A 1 98 ? -2.266 -9.962 8.287 1.00 70.50 98 PRO A CA 1
ATOM 737 C C . PRO A 1 98 ? -1.995 -9.939 9.795 1.00 70.50 98 PRO A C 1
ATOM 739 O O . PRO A 1 98 ? -1.626 -10.950 10.391 1.00 70.50 98 PRO A O 1
ATOM 742 N N . GLY A 1 99 ? -2.222 -8.786 10.418 1.00 54.38 99 GLY A N 1
ATOM 743 C CA . GLY A 1 99 ? -1.989 -8.547 11.841 1.00 54.38 99 GLY A CA 1
ATOM 744 C C . GLY A 1 99 ? -0.589 -8.045 12.200 1.00 54.38 99 GLY A C 1
ATOM 745 O O . GLY A 1 99 ? -0.392 -7.661 13.351 1.00 54.38 99 GLY A O 1
ATOM 746 N N . GLU A 1 100 ? 0.361 -7.993 11.262 1.00 66.06 100 GLU A N 1
ATOM 747 C CA . GLU A 1 100 ? 1.691 -7.429 11.520 1.00 66.06 100 GLU A CA 1
ATOM 748 C C . GLU A 1 100 ? 1.739 -5.914 11.293 1.00 66.06 100 GLU A C 1
ATOM 750 O O . GLU A 1 100 ? 1.080 -5.371 10.399 1.00 66.06 100 GLU A O 1
ATOM 755 N N . SER A 1 101 ? 2.548 -5.228 12.105 1.00 71.56 101 SER A N 1
ATOM 756 C CA . SER A 1 101 ? 2.883 -3.821 11.894 1.00 71.56 101 SER A CA 1
ATOM 757 C C . SER A 1 101 ? 3.950 -3.690 10.812 1.00 71.56 101 SER A C 1
ATOM 759 O O . SER A 1 101 ? 4.992 -4.342 10.866 1.00 71.56 101 SER A O 1
ATOM 761 N N . VAL A 1 102 ? 3.716 -2.801 9.852 1.00 74.88 102 VAL A N 1
ATOM 762 C CA . VAL A 1 102 ? 4.640 -2.502 8.758 1.00 74.88 102 VAL A CA 1
ATOM 763 C C . VAL A 1 102 ? 4.863 -0.999 8.638 1.00 74.88 102 VAL A C 1
ATOM 765 O O . VAL A 1 102 ? 3.950 -0.186 8.812 1.00 74.88 102 VAL A O 1
ATOM 768 N N . THR A 1 103 ? 6.100 -0.616 8.321 1.00 81.25 103 THR A N 1
ATOM 769 C CA . THR A 1 103 ? 6.448 0.776 8.034 1.00 81.25 103 THR A CA 1
ATOM 770 C C . THR A 1 103 ? 6.147 1.098 6.575 1.00 81.25 103 THR A C 1
ATOM 772 O O . THR A 1 103 ? 6.722 0.523 5.651 1.00 81.25 103 THR A O 1
ATOM 775 N N . VAL A 1 104 ? 5.256 2.064 6.369 1.00 83.44 104 VAL A N 1
ATOM 776 C CA . VAL A 1 104 ? 4.823 2.519 5.050 1.00 83.44 104 VAL A CA 1
ATOM 777 C C . VAL A 1 104 ? 5.471 3.853 4.718 1.00 83.44 104 VAL A C 1
ATOM 779 O O . VAL A 1 104 ? 5.306 4.831 5.452 1.00 83.44 104 VAL A O 1
ATOM 782 N N . THR A 1 105 ? 6.155 3.923 3.583 1.00 80.50 105 THR A N 1
ATOM 783 C CA . THR A 1 105 ? 6.750 5.152 3.057 1.00 80.50 105 THR A CA 1
ATOM 784 C C . THR A 1 105 ? 5.751 5.882 2.164 1.00 80.50 105 THR A C 1
ATOM 786 O O . THR A 1 105 ? 5.116 5.307 1.276 1.00 80.50 105 THR A O 1
ATOM 789 N N . LYS A 1 106 ? 5.583 7.181 2.405 1.00 76.88 106 LYS A N 1
ATOM 790 C CA . LYS A 1 106 ? 4.764 8.070 1.579 1.00 76.88 106 LYS A CA 1
ATOM 791 C C . LYS A 1 106 ? 5.583 8.644 0.428 1.00 76.88 106 LYS A C 1
ATOM 793 O O . LYS A 1 106 ? 6.807 8.694 0.474 1.00 76.88 106 LYS A O 1
ATOM 798 N N . LYS A 1 107 ? 4.886 9.203 -0.565 1.00 67.19 107 LYS A N 1
ATOM 799 C CA . LYS A 1 107 ? 5.509 9.904 -1.703 1.00 67.19 107 LYS A CA 1
ATOM 800 C C . LYS A 1 107 ? 6.415 11.077 -1.311 1.00 67.19 107 LYS A C 1
ATOM 802 O O . LYS A 1 107 ? 7.274 11.449 -2.096 1.00 67.19 107 LYS A O 1
ATOM 807 N N . ASP A 1 108 ? 6.214 11.675 -0.136 1.00 67.62 108 ASP A N 1
ATOM 808 C CA . ASP A 1 108 ? 7.056 12.761 0.385 1.00 67.62 108 ASP A CA 1
ATOM 809 C C . ASP A 1 108 ? 8.317 12.261 1.121 1.00 67.62 108 ASP A C 1
ATOM 811 O O . ASP A 1 108 ? 9.079 13.069 1.646 1.00 67.62 108 ASP A O 1
ATOM 815 N N . GLY A 1 109 ? 8.531 10.941 1.176 1.00 66.50 109 GLY A N 1
ATOM 816 C CA . GLY A 1 109 ? 9.633 10.298 1.891 1.00 66.50 109 GLY A CA 1
ATOM 817 C C . GLY A 1 109 ? 9.400 10.125 3.395 1.00 66.50 109 GLY A C 1
ATOM 818 O O . GLY A 1 109 ? 10.213 9.488 4.060 1.00 66.50 109 GLY A O 1
ATOM 819 N N . SER A 1 110 ? 8.304 10.649 3.958 1.00 72.38 110 SER A N 1
ATOM 820 C CA . SER A 1 110 ? 7.945 10.388 5.357 1.00 72.38 110 SER A CA 1
ATOM 821 C C . SER A 1 110 ? 7.400 8.973 5.531 1.00 72.38 110 SER A C 1
ATOM 823 O O . SER A 1 110 ? 6.719 8.443 4.652 1.00 72.38 110 SER A O 1
ATOM 825 N N . THR A 1 111 ? 7.651 8.369 6.689 1.00 79.25 111 THR A N 1
ATOM 826 C CA . THR A 1 111 ? 7.165 7.027 7.019 1.00 79.25 111 THR A CA 1
ATOM 827 C C . THR A 1 111 ? 5.996 7.062 8.004 1.00 79.25 111 THR A C 1
ATOM 829 O O . THR A 1 111 ? 5.723 8.076 8.658 1.00 79.25 111 THR A O 1
ATOM 832 N N . ARG A 1 112 ? 5.247 5.961 8.077 1.00 74.69 112 ARG A N 1
ATOM 833 C CA . ARG A 1 112 ? 4.175 5.738 9.053 1.00 74.69 112 ARG A CA 1
ATOM 834 C C . ARG A 1 112 ? 4.004 4.245 9.309 1.00 74.69 112 ARG A C 1
ATOM 836 O O . ARG A 1 112 ? 3.937 3.488 8.351 1.00 74.69 112 ARG A O 1
ATOM 843 N N . GLU A 1 113 ? 3.841 3.851 10.566 1.00 73.31 113 GLU A N 1
ATOM 844 C CA . GLU A 1 113 ? 3.437 2.485 10.909 1.00 73.31 113 GLU A CA 1
ATOM 845 C C . GLU A 1 113 ? 1.932 2.273 10.711 1.00 73.31 113 GLU A C 1
ATOM 847 O O . GLU A 1 113 ? 1.097 3.138 11.012 1.00 73.31 113 GLU A O 1
ATOM 852 N N . VAL A 1 114 ? 1.592 1.118 10.149 1.00 69.25 114 VAL A N 1
ATOM 853 C CA . VAL A 1 114 ? 0.223 0.621 9.988 1.00 69.25 114 VAL A CA 1
ATOM 854 C C . VAL A 1 114 ? 0.206 -0.870 10.285 1.00 69.25 114 VAL A C 1
ATOM 856 O O . VAL A 1 114 ? 1.238 -1.522 10.180 1.00 69.25 114 VAL A O 1
ATOM 859 N N . VAL A 1 115 ? -0.966 -1.413 10.590 1.00 66.06 115 VAL A N 1
ATOM 860 C CA . VAL A 1 115 ? -1.158 -2.858 10.721 1.00 66.06 115 VAL A CA 1
ATOM 861 C C . VAL A 1 115 ? -1.827 -3.381 9.456 1.00 66.06 115 VAL A C 1
ATOM 863 O O . VAL A 1 115 ? -2.823 -2.808 9.001 1.00 66.06 115 VAL A O 1
ATOM 866 N N . VAL A 1 116 ? -1.277 -4.455 8.891 1.00 68.44 116 VAL A N 1
ATOM 867 C CA . VAL A 1 116 ? -1.861 -5.176 7.751 1.00 68.44 116 VAL A CA 1
ATOM 868 C C . VAL A 1 116 ? -3.202 -5.776 8.191 1.00 68.44 116 VAL A C 1
ATOM 870 O O . VAL A 1 116 ? -3.254 -6.486 9.193 1.00 68.44 116 VAL A O 1
ATOM 873 N N . ASP A 1 117 ? -4.290 -5.487 7.477 1.00 66.31 117 ASP A N 1
ATOM 874 C CA . ASP A 1 11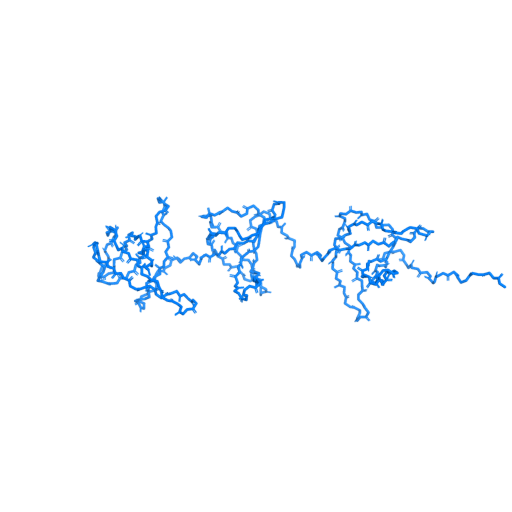7 ? -5.632 -5.981 7.821 1.00 66.31 117 ASP A CA 1
ATOM 875 C C . ASP A 1 117 ? -5.976 -7.252 7.035 1.00 66.31 117 ASP A C 1
ATOM 877 O O . ASP A 1 117 ? -6.013 -8.335 7.620 1.00 66.31 117 ASP A O 1
ATOM 881 N N . ASP A 1 118 ? -6.148 -7.139 5.716 1.00 71.31 118 ASP A N 1
ATOM 882 C CA . ASP A 1 118 ? -6.464 -8.267 4.835 1.00 71.31 118 ASP A CA 1
ATOM 883 C C . ASP A 1 118 ? -5.685 -8.181 3.519 1.00 71.31 118 ASP A C 1
ATOM 885 O O . ASP A 1 118 ? -5.506 -7.093 2.966 1.00 71.31 118 ASP A O 1
ATOM 889 N N . ILE A 1 119 ? -5.213 -9.324 3.012 1.00 79.50 119 ILE A N 1
ATOM 890 C CA . ILE A 1 119 ? -4.511 -9.383 1.724 1.00 79.50 119 ILE A CA 1
ATOM 891 C C . ILE A 1 119 ? -5.547 -9.417 0.604 1.00 79.50 119 ILE A C 1
ATOM 893 O O . ILE A 1 119 ? -6.266 -10.396 0.430 1.00 79.50 119 ILE A O 1
ATOM 897 N N . THR A 1 120 ? -5.591 -8.343 -0.176 1.00 79.06 120 THR A N 1
ATOM 898 C CA . THR A 1 120 ? -6.514 -8.192 -1.308 1.00 79.06 120 THR A CA 1
ATOM 899 C C . THR A 1 120 ? -5.980 -8.795 -2.601 1.00 79.06 120 THR A C 1
ATOM 901 O O . THR A 1 120 ? -6.768 -9.187 -3.456 1.00 79.06 120 THR A O 1
ATOM 904 N N . ASP A 1 121 ? -4.655 -8.850 -2.751 1.00 82.12 121 ASP A N 1
ATOM 905 C CA . ASP A 1 121 ? -3.979 -9.362 -3.941 1.00 82.12 121 ASP A CA 1
ATOM 906 C C . ASP A 1 121 ? -2.566 -9.834 -3.573 1.00 82.12 121 ASP A C 1
ATOM 908 O O . ASP A 1 121 ? -1.925 -9.239 -2.699 1.00 82.12 121 ASP A O 1
ATOM 912 N N . LEU A 1 122 ? -2.090 -10.898 -4.217 1.00 82.31 122 LEU A N 1
ATOM 913 C CA . LEU A 1 122 ? -0.769 -11.477 -3.974 1.00 82.31 122 LEU A CA 1
ATOM 914 C C . LEU A 1 122 ? -0.163 -11.945 -5.294 1.00 82.31 122 LEU A C 1
ATOM 916 O O . LEU A 1 122 ? -0.708 -12.840 -5.942 1.00 82.31 122 LEU A O 1
ATOM 920 N N . ASP A 1 123 ? 0.992 -11.380 -5.627 1.00 79.31 123 ASP A N 1
ATOM 921 C CA . ASP A 1 123 ? 1.810 -11.787 -6.761 1.00 79.31 123 ASP A CA 1
ATOM 922 C C . ASP A 1 123 ? 3.212 -12.150 -6.265 1.00 79.31 123 ASP A C 1
ATOM 924 O O . ASP A 1 123 ? 3.958 -11.304 -5.769 1.00 79.31 123 ASP A O 1
ATOM 928 N N . GLU A 1 124 ? 3.542 -13.438 -6.327 1.00 82.25 124 GLU A N 1
ATOM 929 C CA . GLU A 1 124 ? 4.727 -14.020 -5.688 1.00 82.25 124 GLU A CA 1
ATOM 930 C C . GLU A 1 124 ? 4.854 -13.613 -4.204 1.00 82.25 124 GLU A C 1
ATOM 932 O O . GLU A 1 124 ? 4.051 -14.044 -3.376 1.00 82.25 124 GLU A O 1
ATOM 937 N N . ASN A 1 125 ? 5.853 -12.793 -3.863 1.00 80.69 125 ASN A N 1
ATOM 938 C CA . ASN A 1 125 ? 6.083 -12.281 -2.507 1.00 80.69 125 ASN A CA 1
ATOM 939 C C . ASN A 1 125 ? 5.563 -10.846 -2.324 1.00 80.69 125 ASN A C 1
ATOM 941 O O . ASN A 1 125 ? 5.647 -10.297 -1.226 1.00 80.69 125 ASN A O 1
ATOM 945 N N . LEU A 1 126 ? 5.056 -10.211 -3.384 1.00 83.25 126 LEU A N 1
ATOM 946 C CA . LEU A 1 126 ? 4.526 -8.856 -3.357 1.00 83.25 126 LEU A CA 1
ATOM 947 C C . LEU A 1 126 ? 3.023 -8.897 -3.080 1.00 83.25 126 LEU A C 1
ATOM 949 O O . LEU A 1 126 ? 2.221 -9.317 -3.911 1.00 83.25 126 LEU A O 1
ATOM 953 N N . ALA A 1 127 ? 2.631 -8.412 -1.910 1.00 84.69 127 ALA A N 1
ATOM 954 C CA . ALA A 1 127 ? 1.241 -8.393 -1.486 1.00 84.69 127 ALA A CA 1
ATOM 955 C C . ALA A 1 127 ? 0.665 -6.975 -1.553 1.00 84.69 127 ALA A C 1
ATOM 957 O O . ALA A 1 127 ? 1.343 -5.996 -1.227 1.00 84.69 127 ALA A O 1
ATOM 958 N N . THR A 1 128 ? -0.610 -6.869 -1.927 1.00 86.00 128 THR A N 1
ATOM 959 C CA . THR A 1 128 ? -1.435 -5.675 -1.714 1.00 86.00 128 THR A CA 1
ATOM 960 C C . THR A 1 128 ? -2.459 -5.978 -0.630 1.00 86.00 128 THR A C 1
ATOM 962 O O . THR A 1 128 ? -3.188 -6.966 -0.720 1.00 86.00 128 THR A O 1
ATOM 965 N N . ALA A 1 129 ? -2.549 -5.116 0.377 1.00 77.38 129 ALA A N 1
ATOM 966 C CA . ALA A 1 129 ? -3.411 -5.319 1.529 1.00 77.38 129 ALA A CA 1
ATOM 967 C C . ALA A 1 129 ? -4.213 -4.068 1.896 1.00 77.38 129 ALA A C 1
ATOM 969 O O . ALA A 1 129 ? -3.761 -2.933 1.705 1.00 77.38 129 ALA A O 1
ATOM 970 N N . THR A 1 130 ? -5.386 -4.265 2.495 1.00 75.25 130 THR A N 1
ATOM 971 C CA . THR A 1 130 ? -5.992 -3.226 3.329 1.00 75.25 130 THR A CA 1
ATOM 972 C C . THR A 1 130 ? -5.163 -3.057 4.600 1.00 75.25 130 THR A C 1
ATOM 974 O O . THR A 1 130 ? -4.398 -3.935 5.007 1.00 75.25 130 THR A O 1
ATOM 977 N N . TYR A 1 131 ? -5.280 -1.896 5.234 1.00 71.12 131 TYR A N 1
ATOM 978 C CA . TYR A 1 131 ? -4.555 -1.615 6.464 1.00 71.12 131 TYR A CA 1
ATOM 979 C C . TYR A 1 131 ? -5.425 -0.844 7.444 1.00 71.12 131 TYR A C 1
ATOM 981 O O . TYR A 1 131 ? -6.328 -0.091 7.066 1.00 71.12 131 TYR A O 1
ATOM 989 N N . VAL A 1 132 ? -5.078 -0.963 8.719 1.00 58.94 132 VAL A N 1
ATOM 990 C CA . VAL A 1 132 ? -5.565 -0.080 9.774 1.00 58.94 132 VAL A CA 1
ATOM 991 C C . VAL A 1 132 ? -4.407 0.764 10.284 1.00 58.94 132 VAL A C 1
ATOM 993 O O . VAL A 1 132 ? -3.258 0.329 10.325 1.00 58.94 132 VAL A O 1
ATOM 996 N N . HIS A 1 133 ? -4.679 2.021 10.627 1.00 58.81 133 HIS A N 1
ATOM 997 C CA . HIS A 1 133 ? -3.652 2.843 11.254 1.00 58.81 133 HIS A CA 1
ATOM 998 C C . HIS A 1 133 ? -3.277 2.225 12.598 1.00 58.81 133 HIS A C 1
ATOM 1000 O O . HIS A 1 133 ? -4.172 1.963 13.405 1.00 58.81 133 HIS A O 1
ATOM 1006 N N . ASP A 1 134 ? -1.977 2.043 12.838 1.00 53.41 134 ASP A N 1
ATOM 1007 C CA . ASP A 1 134 ? -1.506 1.757 14.183 1.00 53.41 134 ASP A CA 1
ATOM 1008 C C . ASP A 1 134 ? -1.725 3.030 15.008 1.00 53.41 134 ASP A C 1
ATOM 1010 O O . ASP A 1 134 ? -1.046 4.049 14.852 1.00 53.41 134 ASP A O 1
ATOM 1014 N N . GLY A 1 135 ? -2.820 3.044 15.760 1.00 48.84 135 GLY A N 1
ATOM 1015 C CA . GLY A 1 135 ? -3.146 4.133 16.658 1.00 48.84 135 GLY A CA 1
ATOM 1016 C C . GLY A 1 135 ? -2.280 3.992 17.896 1.00 48.84 135 GLY A C 1
ATOM 1017 O O . GLY A 1 135 ? -2.646 3.259 18.813 1.00 48.84 135 GLY A O 1
ATOM 1018 N N . THR A 1 136 ? -1.157 4.708 17.945 1.00 35.16 136 THR A N 1
ATOM 1019 C CA . THR A 1 136 ? -0.351 4.831 19.169 1.00 35.16 136 THR A CA 1
ATOM 1020 C C . THR A 1 136 ? -1.133 5.500 20.295 1.00 35.16 136 THR A C 1
ATOM 1022 O O . THR A 1 136 ? -0.869 5.227 21.463 1.00 35.16 136 THR A O 1
ATOM 1025 N N . GLU A 1 137 ? -2.156 6.296 19.970 1.00 40.41 137 GLU A N 1
ATOM 1026 C CA . GLU A 1 137 ? -3.066 6.888 20.942 1.00 40.41 137 GLU A CA 1
ATOM 1027 C C . GLU A 1 137 ? -4.491 6.943 20.387 1.00 40.41 137 GLU A C 1
ATOM 1029 O O . GLU A 1 137 ? -4.744 7.357 19.256 1.00 40.41 137 GLU A O 1
ATOM 1034 N N . PHE A 1 138 ? -5.446 6.530 21.212 1.00 46.62 138 PHE A N 1
ATOM 1035 C CA . PHE A 1 138 ? -6.841 6.884 21.008 1.00 46.62 138 PHE A CA 1
ATOM 1036 C C . PHE A 1 138 ? -6.989 8.377 21.309 1.00 46.62 138 PHE A C 1
ATOM 1038 O O . PHE A 1 138 ? -6.614 8.797 22.404 1.00 46.62 138 PHE A O 1
ATOM 1045 N N . GLY A 1 139 ? -7.512 9.155 20.363 1.00 41.69 139 GLY A N 1
ATOM 1046 C CA . GLY A 1 139 ? -7.721 10.588 20.559 1.00 41.69 139 GLY A CA 1
ATOM 1047 C C . GLY A 1 139 ? -8.624 10.884 21.761 1.00 41.69 139 GLY A C 1
ATOM 1048 O O . GLY A 1 139 ? -9.612 10.190 22.000 1.00 41.69 139 GLY A O 1
ATOM 1049 N N . ASP A 1 140 ? -8.304 11.947 22.501 1.00 39.72 140 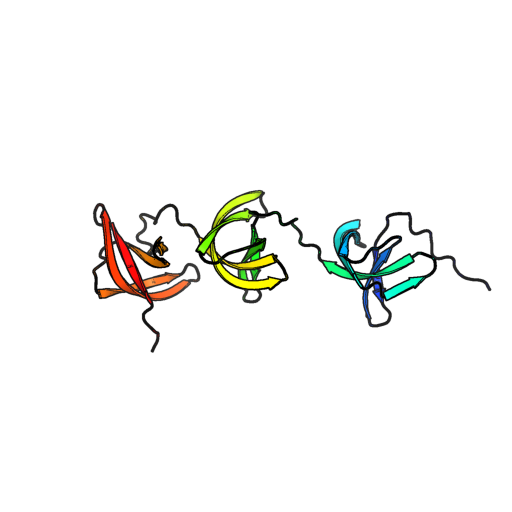ASP A N 1
ATOM 1050 C CA . ASP A 1 140 ? -9.132 12.487 23.597 1.00 39.72 140 ASP A CA 1
ATOM 1051 C C . ASP A 1 140 ? -10.453 13.120 23.100 1.00 39.72 140 ASP A C 1
ATOM 1053 O O . ASP A 1 140 ? -11.235 13.667 23.877 1.00 39.72 140 ASP A O 1
ATOM 1057 N N . ASP A 1 141 ? -10.724 13.064 21.795 1.00 43.81 141 ASP A N 1
ATOM 1058 C CA . ASP A 1 141 ? -11.869 13.680 21.121 1.00 43.81 141 ASP A CA 1
ATOM 1059 C C . ASP A 1 141 ? -13.153 12.832 21.176 1.00 43.81 141 ASP A C 1
ATOM 1061 O O . ASP A 1 141 ? -14.179 13.213 20.611 1.00 43.81 141 ASP A O 1
ATOM 1065 N N . GLY A 1 142 ? -13.125 11.695 21.878 1.00 38.97 142 GLY A N 1
ATOM 1066 C CA . GLY A 1 142 ? -14.266 10.784 21.976 1.00 38.97 142 GLY A CA 1
ATOM 1067 C C . GLY A 1 142 ? -14.481 9.935 20.720 1.00 38.97 142 GLY A C 1
ATOM 1068 O O . GLY A 1 142 ? -15.518 9.277 20.602 1.00 38.97 142 GLY A O 1
ATOM 1069 N N . THR A 1 143 ? -13.517 9.915 19.793 1.00 44.62 143 THR A N 1
ATOM 1070 C CA . THR A 1 143 ? -13.568 9.059 18.607 1.00 44.62 143 THR A CA 1
ATOM 1071 C C . THR A 1 143 ? -13.280 7.607 18.988 1.00 44.62 143 THR A C 1
ATOM 1073 O O . THR A 1 143 ? -12.172 7.249 19.391 1.00 44.62 143 THR A O 1
ATOM 1076 N N . ILE A 1 144 ? -14.281 6.736 18.818 1.00 49.56 144 ILE A N 1
ATOM 1077 C CA . ILE A 1 144 ? -14.124 5.292 19.012 1.00 49.56 144 ILE A CA 1
ATOM 1078 C C . ILE A 1 144 ? -13.193 4.749 17.924 1.00 49.56 144 ILE A C 1
ATOM 1080 O O . ILE A 1 144 ? -13.599 4.590 16.773 1.00 49.56 144 ILE A O 1
ATOM 1084 N N . SER A 1 145 ? -11.941 4.467 18.286 1.00 54.62 145 SER A N 1
ATOM 1085 C CA . SER A 1 145 ? -10.968 3.869 17.364 1.00 54.62 145 SER A CA 1
ATOM 1086 C C . SER A 1 145 ? -11.012 2.346 17.473 1.00 54.62 145 SER A C 1
ATOM 1088 O O . SER A 1 145 ? -11.042 1.805 18.575 1.00 54.62 145 SER A O 1
ATOM 1090 N N . PHE A 1 146 ? -11.044 1.665 16.329 1.00 61.00 146 PHE A N 1
ATOM 1091 C CA . PHE A 1 146 ? -11.066 0.207 16.220 1.00 61.00 146 PHE A CA 1
ATOM 1092 C C . PHE A 1 146 ? -9.623 -0.300 16.108 1.00 61.00 146 PHE A C 1
ATOM 1094 O O . PHE A 1 146 ? -8.891 0.149 15.227 1.00 61.00 146 PHE A O 1
ATOM 1101 N N . ARG A 1 147 ? -9.198 -1.207 16.989 1.00 64.75 147 ARG A N 1
ATOM 1102 C CA . ARG A 1 147 ? -7.852 -1.807 16.975 1.00 64.75 147 ARG A CA 1
ATOM 1103 C C . ARG A 1 147 ? -7.953 -3.308 17.226 1.00 64.75 147 ARG A C 1
ATOM 1105 O O . ARG A 1 147 ? -8.839 -3.742 17.948 1.00 64.75 147 ARG A O 1
ATOM 1112 N N . ARG A 1 148 ? -7.031 -4.101 16.683 1.00 62.44 148 ARG A N 1
ATOM 1113 C CA . ARG A 1 148 ? -6.858 -5.502 17.083 1.00 62.44 148 ARG A CA 1
ATOM 1114 C C . ARG A 1 148 ? -5.938 -5.597 18.306 1.00 62.44 148 ARG A C 1
ATOM 1116 O O . ARG A 1 148 ? -4.928 -4.897 18.388 1.00 62.44 148 ARG A O 1
ATOM 1123 N N . LEU A 1 149 ? -6.345 -6.380 19.294 1.00 65.31 149 LEU A N 1
ATOM 1124 C CA . LEU A 1 149 ? -5.635 -6.596 20.552 1.00 65.31 149 LEU A CA 1
ATOM 1125 C C . LEU A 1 149 ? -4.634 -7.748 20.407 1.00 65.31 149 LEU A C 1
ATOM 1127 O O . LEU A 1 149 ? -4.721 -8.530 19.461 1.00 65.31 149 LEU A O 1
ATOM 1131 N N . ASP A 1 150 ? -3.707 -7.867 21.360 1.00 55.69 150 ASP A N 1
ATOM 1132 C CA . ASP A 1 150 ? -2.620 -8.863 21.333 1.00 55.69 150 ASP A CA 1
ATOM 1133 C C . ASP A 1 150 ? -3.131 -10.321 21.330 1.00 55.69 150 ASP A C 1
ATOM 1135 O O . ASP A 1 150 ? -2.418 -11.239 20.936 1.00 55.69 150 ASP A O 1
ATOM 1139 N N . ASP A 1 151 ? -4.382 -10.544 21.743 1.00 61.22 151 ASP A N 1
ATOM 1140 C CA . ASP A 1 151 ? -5.073 -11.839 21.716 1.00 61.22 151 ASP A CA 1
ATOM 1141 C C . ASP A 1 151 ? -5.835 -12.110 20.399 1.00 61.22 151 ASP A C 1
ATOM 1143 O O . ASP A 1 151 ? -6.554 -13.104 20.279 1.00 61.22 151 ASP A O 1
ATOM 1147 N N . GLY A 1 152 ? -5.697 -11.225 19.407 1.00 59.47 152 GLY A N 1
ATOM 1148 C CA . GLY A 1 152 ? -6.351 -11.309 18.103 1.00 59.47 152 GLY A CA 1
ATOM 1149 C C . GLY A 1 152 ? -7.805 -10.825 18.078 1.00 59.47 152 GLY A C 1
ATOM 1150 O O . GLY A 1 152 ? -8.414 -10.825 16.999 1.00 59.47 152 GLY A O 1
ATOM 1151 N N . THR A 1 153 ? -8.365 -10.397 19.217 1.00 71.00 153 THR A N 1
ATOM 1152 C CA . THR A 1 153 ? -9.727 -9.849 19.307 1.00 71.00 153 THR A CA 1
ATOM 1153 C C . THR A 1 153 ? -9.782 -8.378 18.897 1.00 71.00 153 THR A C 1
ATOM 1155 O O . THR A 1 153 ? -8.768 -7.685 18.839 1.00 71.00 153 THR A O 1
ATOM 1158 N N . TRP A 1 154 ? -10.976 -7.879 18.574 1.00 74.12 154 TRP A N 1
ATOM 1159 C CA . TRP A 1 154 ? -11.174 -6.459 18.289 1.00 74.12 154 TRP A CA 1
ATOM 1160 C C . TRP A 1 154 ? -11.355 -5.678 19.585 1.00 74.12 154 TRP A C 1
ATOM 1162 O O . TRP A 1 154 ? -12.017 -6.142 20.506 1.00 74.12 154 TRP A O 1
ATOM 1172 N N . GLY A 1 155 ? -10.802 -4.476 19.637 1.00 73.88 155 GLY A N 1
ATOM 1173 C CA . GLY A 1 155 ? -10.855 -3.560 20.757 1.00 73.88 155 GLY A CA 1
ATOM 1174 C C . GLY A 1 155 ? -11.276 -2.160 20.327 1.00 73.88 155 GLY A C 1
ATOM 1175 O O . GLY A 1 155 ? -11.016 -1.716 19.207 1.00 73.88 155 GLY A O 1
ATOM 1176 N N . ILE A 1 156 ? -11.929 -1.464 21.247 1.00 74.12 156 ILE A N 1
ATOM 1177 C CA . ILE A 1 156 ? -12.311 -0.060 21.142 1.00 74.12 156 ILE A CA 1
ATOM 1178 C C . ILE A 1 156 ? -11.846 0.697 22.378 1.00 74.12 156 ILE A C 1
ATOM 1180 O O . ILE A 1 156 ? -11.685 0.103 23.442 1.00 74.12 156 ILE A O 1
ATOM 1184 N N . LYS A 1 157 ? -11.719 2.018 22.277 1.00 69.19 157 LYS A N 1
ATOM 1185 C CA . LYS A 1 157 ? -11.649 2.889 23.453 1.00 69.19 157 LYS A CA 1
ATOM 1186 C C . LYS A 1 157 ? -12.618 4.043 23.299 1.00 69.19 157 LYS A C 1
ATOM 1188 O O . LYS A 1 157 ? -12.844 4.529 22.193 1.00 69.19 157 LYS A O 1
ATOM 1193 N N . GLY A 1 158 ? -13.194 4.461 24.410 1.00 67.94 158 GLY A N 1
ATOM 1194 C CA . GLY A 1 158 ? -14.148 5.555 24.472 1.00 67.94 158 GLY A CA 1
ATOM 1195 C C . GLY A 1 158 ? -14.617 5.767 25.900 1.00 67.94 158 GLY A C 1
ATOM 1196 O O . GLY A 1 158 ? -14.129 5.121 26.822 1.00 67.94 158 GLY A O 1
ATOM 1197 N N . SER A 1 159 ? -15.567 6.672 26.087 1.00 67.12 159 SER A N 1
ATOM 1198 C CA . SER A 1 159 ? -16.210 6.895 27.379 1.00 67.12 159 SER A CA 1
ATOM 1199 C C . SER A 1 159 ? -17.573 6.208 27.438 1.00 67.12 159 SER A C 1
ATOM 1201 O O . SER A 1 159 ? -18.246 6.016 26.421 1.00 67.12 159 SER A O 1
ATOM 1203 N N . ASN A 1 160 ? -18.005 5.856 28.649 1.00 74.06 160 ASN A N 1
ATOM 1204 C CA . ASN A 1 160 ? -19.271 5.165 28.909 1.00 74.06 160 ASN A CA 1
ATOM 1205 C C . ASN A 1 160 ? -19.394 3.819 28.167 1.00 74.06 160 ASN A C 1
ATOM 1207 O O . ASN A 1 160 ? -20.480 3.470 27.681 1.00 74.06 160 ASN A O 1
ATOM 1211 N N . LEU A 1 161 ? -18.290 3.078 28.032 1.00 79.06 161 LEU A N 1
ATOM 1212 C CA . LEU A 1 161 ? -18.342 1.693 27.567 1.00 79.06 161 LEU A CA 1
ATOM 1213 C C . LEU A 1 161 ? -18.778 0.785 28.716 1.00 79.06 161 LEU A C 1
ATOM 1215 O O . LEU A 1 161 ? -18.320 0.933 29.844 1.00 79.06 161 LEU A O 1
ATOM 1219 N N . GLU A 1 162 ? -19.651 -0.169 28.414 1.00 83.12 162 GLU A N 1
ATOM 1220 C CA . GLU A 1 162 ? -20.182 -1.126 29.385 1.00 83.12 162 GLU A CA 1
ATOM 1221 C C . GLU A 1 162 ? -20.259 -2.502 28.729 1.00 83.12 162 GLU A C 1
ATOM 1223 O O . GLU A 1 162 ? -20.630 -2.605 27.557 1.00 83.12 162 GLU A O 1
ATOM 1228 N N . GLU A 1 163 ? -19.927 -3.561 29.465 1.00 88.25 163 GLU A N 1
ATOM 1229 C CA . GLU A 1 163 ? -20.030 -4.929 28.950 1.00 88.25 163 GLU A CA 1
ATOM 1230 C C . GLU A 1 163 ? -21.458 -5.246 28.491 1.00 88.25 163 GLU A C 1
ATOM 1232 O O . GLU A 1 163 ? -22.449 -4.916 29.140 1.00 88.25 163 GLU A O 1
ATOM 1237 N N . GLY A 1 164 ? -21.574 -5.876 27.324 1.00 81.00 164 GLY A N 1
ATOM 1238 C CA . GLY A 1 164 ? -22.844 -6.200 26.687 1.00 81.00 164 GLY A CA 1
ATOM 1239 C C . GLY A 1 164 ? -23.482 -5.059 25.891 1.00 81.00 164 GLY A C 1
ATOM 1240 O O . GLY A 1 164 ? -24.399 -5.344 25.110 1.00 81.00 164 GLY A O 1
ATOM 1241 N N . LYS A 1 165 ? -23.002 -3.815 26.022 1.00 82.75 165 LYS A N 1
ATOM 1242 C CA . LYS A 1 165 ? -23.509 -2.648 25.284 1.00 82.75 165 LYS A CA 1
ATOM 1243 C C . LYS A 1 165 ? -23.163 -2.745 23.802 1.00 82.75 165 LYS A C 1
ATOM 1245 O O . LYS A 1 165 ? -22.057 -3.124 23.435 1.00 82.75 165 LYS A O 1
ATOM 1250 N N . THR A 1 166 ? -24.101 -2.372 22.936 1.00 81.31 166 THR A N 1
ATOM 1251 C CA . THR A 1 166 ? -23.808 -2.172 21.510 1.00 81.31 166 THR A CA 1
ATOM 1252 C C . THR A 1 166 ? -23.413 -0.722 21.287 1.00 81.31 166 THR A C 1
ATOM 1254 O O . THR A 1 166 ? -24.118 0.188 21.726 1.00 81.31 166 THR A O 1
ATOM 1257 N N . VAL A 1 167 ? -22.289 -0.506 20.616 1.00 73.62 167 VAL A N 1
ATOM 1258 C CA . VAL A 1 167 ? -21.783 0.815 20.257 1.00 73.62 167 VAL A CA 1
ATOM 1259 C C . VAL A 1 167 ? -21.793 0.986 18.746 1.00 73.62 167 VAL A C 1
ATOM 1261 O O . VAL A 1 167 ? -21.602 0.029 17.995 1.00 73.62 167 VAL A O 1
ATOM 1264 N N . THR A 1 168 ? -22.039 2.218 18.309 1.00 73.19 168 THR A N 1
ATOM 1265 C CA . THR A 1 168 ? -21.894 2.610 16.906 1.00 73.19 168 THR A CA 1
ATOM 1266 C C . THR A 1 168 ? -20.507 3.191 16.717 1.00 73.19 168 THR A C 1
ATOM 1268 O O . THR A 1 168 ? -20.076 4.041 17.492 1.00 73.19 168 THR A O 1
ATOM 1271 N N . ILE A 1 169 ? -19.815 2.704 15.701 1.00 68.88 169 ILE A N 1
ATOM 1272 C CA . ILE A 1 169 ? -18.413 2.990 15.452 1.00 68.88 169 ILE A CA 1
ATOM 1273 C C . ILE A 1 169 ? -18.335 3.622 14.082 1.00 68.88 169 ILE A C 1
ATOM 1275 O O . ILE A 1 169 ? -18.617 2.973 13.075 1.00 68.88 169 ILE A O 1
ATOM 1279 N N . SER A 1 170 ? -17.975 4.897 14.062 1.00 60.56 170 SER A N 1
ATOM 1280 C CA . SER A 1 170 ? -17.732 5.619 12.824 1.00 60.56 170 SER A CA 1
ATOM 1281 C C . SER A 1 170 ? -16.386 5.192 12.261 1.00 60.56 170 SER A C 1
ATOM 1283 O O . SER A 1 170 ? -15.338 5.415 12.866 1.00 60.56 170 SER A O 1
ATOM 1285 N N . LYS A 1 171 ? -16.415 4.569 11.087 1.00 58.12 171 LYS A N 1
ATOM 1286 C CA . LYS A 1 171 ? -15.222 4.301 10.297 1.00 58.12 171 LYS A CA 1
ATOM 1287 C C . LYS A 1 171 ? -14.748 5.606 9.674 1.00 58.12 171 LYS A C 1
ATOM 1289 O O . LYS A 1 171 ? -15.524 6.514 9.379 1.00 58.12 171 LYS A O 1
ATOM 1294 N N . LYS A 1 172 ? -13.449 5.675 9.401 1.00 46.81 172 LYS A N 1
ATOM 1295 C CA . LYS A 1 172 ? -12.827 6.822 8.729 1.00 46.81 172 LYS A CA 1
ATOM 1296 C C . LYS A 1 172 ? -13.378 7.066 7.312 1.00 46.81 172 LYS A C 1
ATOM 1298 O O . LYS A 1 172 ? -13.247 8.176 6.812 1.00 46.81 172 LYS A O 1
ATOM 1303 N N . SER A 1 173 ? -14.020 6.067 6.695 1.00 49.62 173 SER A N 1
ATOM 1304 C CA . SER A 1 173 ? -14.752 6.203 5.426 1.00 49.62 173 SER A CA 1
ATOM 1305 C C . SER A 1 173 ? -16.032 7.043 5.532 1.00 49.62 173 SER A C 1
ATOM 1307 O O . SER A 1 173 ? -16.575 7.443 4.509 1.00 49.62 173 SER A O 1
ATOM 1309 N N . GLY A 1 174 ? -16.509 7.328 6.749 1.00 49.53 174 GLY A N 1
ATOM 1310 C CA . GLY A 1 174 ? -17.805 7.961 7.009 1.00 49.53 174 GLY A CA 1
ATOM 1311 C C . GLY A 1 174 ? -18.935 6.958 7.259 1.00 49.53 174 GLY A C 1
ATOM 1312 O O . GLY A 1 174 ? -19.982 7.349 7.771 1.00 49.53 174 GLY A O 1
ATOM 1313 N N . ASP A 1 175 ? -18.715 5.673 6.971 1.00 59.47 175 ASP A N 1
ATOM 1314 C CA . ASP A 1 175 ? -19.665 4.608 7.293 1.00 59.47 175 ASP A CA 1
ATOM 1315 C C . ASP A 1 175 ? -19.659 4.303 8.787 1.00 59.47 175 ASP A C 1
ATOM 1317 O O . ASP A 1 175 ? -18.658 4.485 9.481 1.00 59.47 175 ASP A O 1
ATOM 1321 N N . THR A 1 176 ? -20.770 3.780 9.293 1.00 65.62 176 THR A N 1
ATOM 1322 C CA . THR A 1 176 ? -20.863 3.340 10.686 1.00 65.62 176 THR A CA 1
ATOM 1323 C C . THR A 1 176 ? -21.038 1.832 10.753 1.00 65.62 176 THR A C 1
ATOM 1325 O O . THR A 1 176 ? -21.663 1.235 9.886 1.00 65.62 176 THR A O 1
ATOM 1328 N N . THR A 1 177 ? -20.468 1.204 11.777 1.00 69.62 177 THR A N 1
ATOM 1329 C CA . THR A 1 177 ? -20.681 -0.215 12.079 1.00 69.62 177 THR A CA 1
ATOM 1330 C C . THR A 1 177 ? -21.097 -0.379 13.528 1.00 69.62 177 THR A C 1
ATOM 1332 O O . THR A 1 177 ? -20.743 0.439 14.379 1.00 69.62 177 THR A O 1
ATOM 1335 N N . GLN A 1 178 ? -21.836 -1.441 13.831 1.00 78.38 178 GLN A N 1
ATOM 1336 C CA . GLN A 1 178 ? -22.176 -1.787 15.205 1.00 78.38 178 GLN A CA 1
ATOM 1337 C C . GLN A 1 178 ? -21.237 -2.861 15.741 1.00 78.38 178 GLN A C 1
ATOM 1339 O O . GLN A 1 178 ? -20.941 -3.849 15.067 1.00 78.38 178 GLN A O 1
ATOM 1344 N N . ALA A 1 179 ? -20.786 -2.678 16.976 1.00 79.19 179 ALA A N 1
ATOM 1345 C CA . ALA A 1 179 ? -20.051 -3.702 17.698 1.00 79.19 179 ALA A CA 1
ATOM 1346 C C . ALA A 1 179 ? -20.582 -3.819 19.123 1.00 79.19 179 ALA A C 1
ATOM 1348 O O . ALA A 1 179 ? -20.968 -2.828 19.747 1.00 79.19 179 ALA A O 1
ATOM 1349 N N . ARG A 1 180 ? -20.611 -5.041 19.643 1.00 83.19 180 ARG A N 1
ATOM 1350 C CA . ARG A 1 180 ? -20.991 -5.323 21.021 1.00 83.19 180 ARG A CA 1
ATOM 1351 C C . ARG A 1 180 ? -19.743 -5.370 21.881 1.00 83.19 180 ARG A C 1
ATOM 1353 O O . ARG A 1 180 ? -18.834 -6.135 21.584 1.00 83.19 180 ARG A O 1
ATOM 1360 N N . VAL A 1 181 ? -19.729 -4.591 22.953 1.00 86.12 181 VAL A N 1
ATOM 1361 C CA . VAL A 1 181 ? -18.704 -4.643 23.993 1.00 86.12 181 VAL A CA 1
ATOM 1362 C C . VAL A 1 181 ? -18.781 -5.995 24.688 1.00 86.12 181 VAL A C 1
ATOM 1364 O O . VAL A 1 181 ? -19.831 -6.370 25.211 1.00 86.12 181 VAL A O 1
ATOM 1367 N N . VAL A 1 182 ? -17.679 -6.735 24.661 1.00 87.31 182 VAL A N 1
ATOM 1368 C CA . VAL A 1 182 ? -17.553 -8.050 25.291 1.00 87.31 182 VAL A CA 1
ATOM 1369 C C . VAL A 1 182 ? -16.999 -7.897 26.698 1.00 87.31 182 VAL A C 1
ATOM 1371 O O . VAL A 1 182 ? -17.612 -8.405 27.629 1.00 87.31 182 VAL A O 1
ATOM 1374 N N . GLN A 1 183 ? -15.889 -7.172 26.855 1.00 87.56 183 GLN A N 1
ATOM 1375 C CA . GLN A 1 183 ? -15.210 -7.016 28.139 1.00 87.56 183 GLN A CA 1
ATOM 1376 C C . GLN A 1 183 ? -14.534 -5.649 28.256 1.00 87.56 183 GLN A C 1
ATOM 1378 O O . GLN A 1 183 ? -13.922 -5.191 27.291 1.00 87.56 183 GLN A O 1
ATOM 1383 N N . ILE A 1 184 ? -14.575 -5.024 29.438 1.00 86.75 184 ILE A N 1
ATOM 1384 C CA . ILE A 1 184 ? -13.733 -3.852 29.734 1.00 86.75 184 ILE A CA 1
ATOM 1385 C C . ILE A 1 184 ? -12.332 -4.326 30.142 1.00 86.75 184 ILE A C 1
ATOM 1387 O O . ILE A 1 184 ? -12.165 -5.075 31.101 1.00 86.75 184 ILE A O 1
ATOM 1391 N N . LEU A 1 185 ? -11.318 -3.881 29.406 1.00 80.81 185 LEU A N 1
ATOM 1392 C CA . LEU A 1 185 ? -9.917 -4.269 29.591 1.00 80.81 185 LEU A CA 1
ATOM 1393 C C . LEU A 1 185 ? -9.161 -3.283 30.482 1.00 80.81 185 LEU A C 1
ATOM 1395 O O . LEU A 1 185 ? -8.272 -3.671 31.236 1.00 80.81 185 LEU A O 1
ATOM 1399 N N . SER A 1 186 ? -9.506 -2.000 30.398 1.00 74.25 186 SER A N 1
ATOM 1400 C CA . SER A 1 186 ? -8.967 -0.955 31.267 1.00 74.25 186 SER A CA 1
ATOM 1401 C C . SER A 1 186 ? -9.942 0.211 31.380 1.00 74.25 186 SER A C 1
ATOM 1403 O O . SER A 1 186 ? -10.688 0.486 30.443 1.00 74.25 186 SER A O 1
ATOM 1405 N N . ASP A 1 187 ? -9.922 0.905 32.516 1.00 77.88 187 ASP A N 1
ATOM 1406 C CA . ASP A 1 187 ? -10.588 2.194 32.723 1.00 77.88 187 ASP A CA 1
ATOM 1407 C C . ASP A 1 187 ? -9.565 3.158 33.319 1.00 77.88 187 ASP A C 1
ATOM 1409 O O . ASP A 1 187 ? -8.952 2.868 34.351 1.00 77.88 187 ASP A O 1
ATOM 1413 N N . ASN A 1 188 ? -9.344 4.281 32.642 1.00 56.28 188 ASN A N 1
ATOM 1414 C CA . ASN A 1 188 ? -8.488 5.344 33.135 1.00 56.28 188 ASN A CA 1
ATOM 1415 C C . ASN A 1 188 ? -9.226 6.682 33.034 1.00 56.28 188 ASN A C 1
ATOM 1417 O O . ASN A 1 188 ? -9.449 7.201 31.939 1.00 56.28 188 ASN A O 1
ATOM 1421 N N . ASN A 1 189 ? -9.611 7.228 34.191 1.00 60.94 189 ASN A N 1
ATOM 1422 C CA . ASN A 1 189 ? -10.295 8.515 34.333 1.00 60.94 189 ASN A CA 1
ATOM 1423 C C . ASN A 1 189 ? -11.521 8.684 33.411 1.00 60.94 189 ASN A C 1
ATOM 1425 O O . ASN A 1 189 ? -11.709 9.741 32.809 1.00 60.94 189 ASN A O 1
ATOM 1429 N N . GLY A 1 190 ? -12.372 7.655 33.309 1.00 63.66 190 GLY A N 1
ATOM 1430 C CA . GLY A 1 190 ? -13.619 7.721 32.538 1.00 63.66 190 GLY A CA 1
ATOM 1431 C C . GLY A 1 190 ? -13.455 7.415 31.050 1.00 63.66 190 GLY A C 1
ATOM 1432 O O . GLY A 1 190 ? -14.419 7.529 30.290 1.00 63.66 190 GLY A O 1
ATOM 1433 N N . THR A 1 191 ? -12.254 6.999 30.646 1.00 63.06 191 THR A N 1
ATOM 1434 C CA . THR A 1 191 ? -11.983 6.458 29.319 1.00 63.06 191 THR A CA 1
ATOM 1435 C C . THR A 1 191 ? -11.676 4.969 29.437 1.00 63.06 191 THR A C 1
ATOM 1437 O O . THR A 1 191 ? -10.655 4.576 30.005 1.00 63.06 191 THR A O 1
ATOM 1440 N N . GLN A 1 192 ? -12.561 4.140 28.891 1.00 74.06 192 GLN A N 1
ATOM 1441 C CA . GLN A 1 192 ? -12.455 2.688 28.903 1.00 74.06 192 GLN A CA 1
ATOM 1442 C C . GLN A 1 192 ? -11.850 2.163 27.606 1.00 74.06 192 GLN A C 1
ATOM 1444 O O . GLN A 1 192 ? -12.231 2.615 26.530 1.00 74.06 192 GLN A O 1
ATOM 1449 N N . THR A 1 193 ? -10.979 1.159 27.703 1.00 74.81 193 THR A N 1
ATOM 1450 C CA . THR A 1 193 ? -10.634 0.265 26.588 1.00 74.81 193 THR A CA 1
ATOM 1451 C C . THR A 1 193 ? -11.420 -1.024 26.758 1.00 74.81 193 THR A C 1
ATOM 1453 O O . THR A 1 193 ? -11.460 -1.572 27.859 1.00 74.81 193 THR A O 1
ATOM 1456 N N . ALA A 1 194 ? -12.031 -1.527 25.695 1.00 81.38 194 ALA A N 1
ATOM 1457 C CA . ALA A 1 194 ? -12.873 -2.707 25.754 1.00 81.38 194 ALA A CA 1
ATOM 1458 C C . ALA A 1 194 ? -12.679 -3.606 24.538 1.00 81.38 194 ALA A C 1
ATOM 1460 O O . ALA A 1 194 ? -12.511 -3.099 23.432 1.00 81.38 194 ALA A O 1
ATOM 1461 N N . SER A 1 195 ? -12.749 -4.921 24.723 1.00 84.62 195 SER A N 1
ATOM 1462 C CA . SER A 1 195 ? -12.876 -5.852 23.605 1.00 84.62 195 SER A CA 1
ATOM 1463 C C . SER A 1 195 ? -14.306 -5.832 23.065 1.00 84.62 195 SER A C 1
ATOM 1465 O O . SER A 1 195 ? -15.272 -5.590 23.798 1.00 84.62 195 SER A O 1
ATOM 1467 N N . VAL A 1 196 ? -14.458 -6.065 21.767 1.00 83.69 196 VAL A N 1
ATOM 1468 C CA . VAL A 1 196 ? -15.734 -6.028 21.055 1.00 83.69 196 VAL A CA 1
ATOM 1469 C C . VAL A 1 196 ? -15.864 -7.174 20.064 1.00 83.69 196 VAL A C 1
ATOM 1471 O O . VAL A 1 196 ? -14.885 -7.728 19.568 1.00 83.69 196 VAL A O 1
ATOM 1474 N N . GLN A 1 197 ? -17.109 -7.493 19.730 1.00 81.94 197 GLN A N 1
ATOM 1475 C CA . GLN A 1 197 ? -17.466 -8.384 18.635 1.00 81.94 197 GLN A CA 1
ATOM 1476 C C . GLN A 1 197 ? -18.363 -7.651 17.634 1.00 81.94 197 GLN A C 1
ATOM 1478 O O . GLN A 1 197 ? -19.246 -6.900 18.060 1.00 81.94 197 GLN A O 1
ATOM 1483 N N . PRO A 1 198 ? -18.181 -7.863 16.319 1.00 72.25 198 PRO A N 1
ATOM 1484 C CA . PRO A 1 198 ? -19.105 -7.350 15.315 1.00 72.25 198 PRO A CA 1
ATOM 1485 C C . PRO A 1 198 ? -20.532 -7.821 15.610 1.00 72.25 198 PRO A C 1
ATOM 1487 O O . PRO A 1 198 ? -20.751 -8.993 15.925 1.00 72.25 198 PRO A O 1
ATOM 1490 N N . VAL A 1 199 ? -21.507 -6.919 15.507 1.00 75.62 199 VAL A N 1
ATOM 1491 C CA . VAL A 1 199 ? -22.918 -7.322 15.492 1.00 75.62 199 VAL A CA 1
ATOM 1492 C C . VAL A 1 199 ? -23.255 -7.689 14.045 1.00 75.62 199 VAL A C 1
ATOM 1494 O O . VAL A 1 199 ? -23.084 -6.832 13.181 1.00 75.62 199 VAL A O 1
ATOM 1497 N N . PRO A 1 200 ? -23.698 -8.928 13.750 1.00 61.69 200 PRO A N 1
ATOM 1498 C CA . PRO A 1 200 ? -24.089 -9.291 12.394 1.00 61.69 200 PRO A CA 1
ATOM 1499 C C . PRO A 1 200 ? -25.233 -8.385 11.936 1.00 61.69 200 PRO A C 1
ATOM 1501 O O . PRO A 1 200 ? -26.242 -8.266 12.640 1.00 61.69 200 PRO A O 1
ATOM 1504 N N . GLU A 1 201 ? -25.082 -7.757 10.773 1.00 55.88 201 GLU A N 1
ATOM 1505 C CA . GLU A 1 201 ? -26.192 -7.062 10.125 1.00 55.88 201 GLU A CA 1
ATOM 1506 C C . GLU A 1 201 ? -27.268 -8.099 9.765 1.00 55.88 201 GLU A C 1
ATOM 1508 O O . GLU A 1 201 ? -26.960 -9.182 9.262 1.00 55.88 201 GLU A O 1
ATOM 1513 N N . LYS A 1 202 ? -28.519 -7.809 10.136 1.00 44.16 202 LYS A N 1
ATOM 1514 C CA . LYS A 1 202 ? -29.679 -8.664 9.853 1.00 44.16 202 LYS A CA 1
ATOM 1515 C C . LYS A 1 202 ? -30.204 -8.453 8.445 1.00 44.16 202 LYS A C 1
ATOM 1517 O O . LYS A 1 202 ? -30.247 -7.276 8.026 1.00 44.16 202 LYS A O 1
#

Foldseek 3Di:
DDDDPPPDPDQQAKEWDQDPVRDIWIKHAPDDAQDWHWYQYPVRDIFIWGFHAFPDDDPRITTTHTHGDPPDDADPLEKEWDQDPVRDIWIKHFQQDAQDWGWYAYPVRDIFIWGFHAFPDDDPRITTGHTGGPPPDDDPPQQWGWDQDPVRFIKTKGFPDDAQDWDWHQDPVRDIFIWGFHAFPDDDPRMTMTTTDGDDDD